Protein AF-A0A0G1L5D8-F1 (afdb_monomer)

Radius of gyration: 26.09 Å; Cα contacts (8 Å, |Δi|>4): 110; chains: 1; bounding box: 65×68×64 Å

Foldseek 3Di:
DDDPDDDDDDDDDDDDDDDDDDDDDDDDDDDDDPPDPPPPPLVVLVVLLVVLVVLLVLLLCLFPVNCVVVVNDHDPCSLVSNLVSLVVLVVSLVVLVVVLVVCVVVVNRDPSVVLNVVLVVLNVVLVVCSVVVVNPHRCSNVSSVSSSVVSVVVSCVVCVVVCCVVVVVVVDRPDVVVVVVVVVVVVVVVVVVVVVVVVVVVVPPD

Nearest PDB structures (foldseek):
  6s37-assembly1_A  TM=4.214E-01  e=9.918E+00  Pseudomonas putida KT2440
  6ixe-assembly1_A  TM=2.061E-01  e=6.182E+00  Homo sapiens

pLDDT: mean 71.8, std 18.87, range [29.77, 93.38]

Sequence (206 aa):
MDCCEDMEHMTEHHAHHEEHKTHGAHNAHSGHGNMGMGHGSATDFLRRFWIVTALLVPLALTNGSVAGLFHIPEFAFGKWIAFGLATIIFGFSLVFFRHAWHEIKMHAYGMMTLVSLAVGAGYLFSVASTFIPSLNDEFYLEIGTLVWVLLFGHYLEARSGAAAGVFSVWGFFLRPEIGALVMSLSTVIVVANAVSLRRINLEHAV

Organism: NCBI:txid1618662

Mean predicted aligned error: 16.08 Å

Solvent-accessible surface area (backbon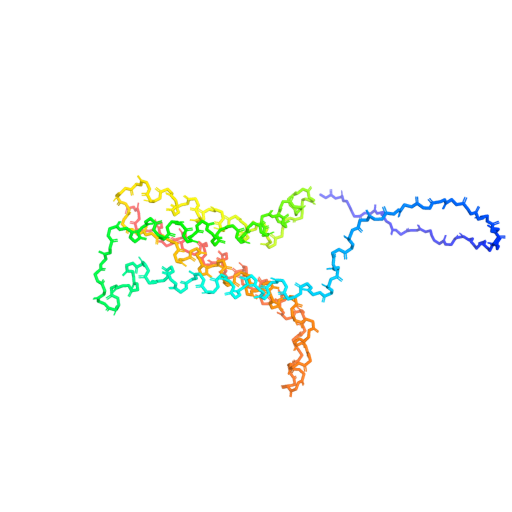e atoms only — not comparable to full-atom values): 12652 Å² total; per-residue (Å²): 139,89,90,85,85,90,89,88,88,83,80,88,88,86,89,81,90,87,81,89,83,92,81,84,89,85,81,89,84,82,88,74,84,78,72,74,88,67,91,44,76,46,56,56,38,46,53,50,38,53,51,46,52,63,52,46,54,63,44,44,66,48,33,65,80,50,20,64,75,67,74,51,85,84,55,90,59,27,62,61,51,38,51,53,50,42,53,55,51,51,59,63,48,50,59,39,46,58,51,19,54,55,28,56,76,69,72,46,84,48,73,42,41,57,52,34,48,53,55,50,53,45,50,54,51,33,55,52,33,71,77,37,82,89,48,88,72,73,49,52,59,62,47,49,51,50,52,48,53,51,39,46,51,54,28,46,59,60,42,41,84,61,45,60,65,60,37,52,76,74,73,47,79,84,49,66,66,57,57,53,51,54,53,55,51,48,53,54,52,52,53,50,52,58,55,50,55,59,61,63,64,60,73,76,73,114

Secondary structure (DSSP, 8-state):
--------------------------------------S-HHHHHHHHHHHHHHHHHHHHHTSHHHHHHHTPPPPTTHHHHHHHHHHHHHHHHHHHHHHHHHHHHTT---HHHHHHHHHHHHHHHHHHHHH-TT----THHHHHHHHHHHHHHHHHHHHHHHHHHHHGGGT----HHHHHHHHHHHHHHHHHHHHHHHHHTTSS--

Structure (mmCIF, N/CA/C/O backbone):
data_AF-A0A0G1L5D8-F1
#
_entry.id   AF-A0A0G1L5D8-F1
#
loop_
_atom_site.group_PDB
_atom_site.id
_atom_site.type_symbol
_atom_site.label_atom_id
_atom_site.label_alt_id
_atom_site.label_comp_id
_atom_site.label_asym_id
_atom_site.label_entity_id
_atom_site.label_seq_id
_atom_site.pdbx_PDB_ins_code
_atom_site.Cartn_x
_atom_site.Cartn_y
_atom_site.Cartn_z
_atom_site.occupancy
_atom_site.B_iso_or_equiv
_atom_site.auth_seq_id
_atom_site.auth_comp_id
_atom_site.auth_asym_id
_atom_site.auth_atom_id
_atom_site.pdbx_PDB_model_num
ATOM 1 N N . MET A 1 1 ? 41.314 -1.740 -1.234 1.00 51.69 1 MET A N 1
ATOM 2 C CA . MET A 1 1 ? 42.045 -1.683 -2.513 1.00 51.69 1 MET A CA 1
ATOM 3 C C . MET A 1 1 ? 42.322 -3.112 -2.940 1.00 51.69 1 MET A C 1
ATOM 5 O O . MET A 1 1 ? 42.552 -3.918 -2.051 1.00 51.69 1 MET A O 1
ATOM 9 N N . ASP A 1 2 ? 42.247 -3.354 -4.250 1.00 38.97 2 ASP A N 1
ATOM 10 C CA . ASP A 1 2 ? 42.489 -4.604 -4.996 1.00 38.97 2 ASP A CA 1
ATOM 11 C C . ASP A 1 2 ? 41.349 -5.623 -5.114 1.00 38.97 2 ASP A C 1
ATOM 13 O O . ASP A 1 2 ? 41.237 -6.536 -4.310 1.00 38.97 2 ASP A O 1
ATOM 17 N N . CYS A 1 3 ? 40.542 -5.459 -6.177 1.00 36.50 3 CYS A N 1
ATOM 18 C CA . CYS A 1 3 ? 39.825 -6.525 -6.907 1.00 36.50 3 CYS A CA 1
ATOM 19 C C . CYS A 1 3 ? 39.566 -6.129 -8.390 1.00 36.50 3 CYS A C 1
ATOM 21 O O . CYS A 1 3 ? 38.573 -6.555 -8.974 1.00 36.50 3 CYS A O 1
ATOM 23 N N . CYS A 1 4 ? 40.406 -5.289 -9.010 1.00 43.06 4 CYS A N 1
ATOM 24 C CA . CYS A 1 4 ? 40.235 -4.871 -10.412 1.00 43.06 4 CYS A CA 1
ATOM 25 C C . CYS A 1 4 ? 41.454 -5.254 -11.256 1.00 43.06 4 CYS A C 1
ATOM 27 O O . CYS A 1 4 ? 42.159 -4.369 -11.709 1.00 43.06 4 CYS A O 1
ATOM 29 N N . GLU A 1 5 ? 41.706 -6.543 -11.467 1.00 48.12 5 GLU A N 1
ATOM 30 C CA . GLU A 1 5 ? 42.648 -7.015 -12.493 1.00 48.12 5 GLU A CA 1
ATOM 31 C C . GLU A 1 5 ? 42.439 -8.518 -12.678 1.00 48.12 5 GLU A C 1
ATOM 33 O O . GLU A 1 5 ? 42.934 -9.300 -11.883 1.00 48.12 5 GLU A O 1
ATOM 38 N N . ASP A 1 6 ? 41.591 -8.898 -13.637 1.00 40.78 6 ASP A N 1
ATOM 39 C CA . ASP A 1 6 ? 41.643 -10.169 -14.380 1.00 40.78 6 ASP A CA 1
ATOM 40 C C . ASP A 1 6 ? 40.329 -10.344 -15.151 1.00 40.78 6 ASP A C 1
ATOM 42 O O . ASP A 1 6 ? 39.326 -10.777 -14.590 1.00 40.78 6 ASP A O 1
ATOM 46 N N . MET A 1 7 ? 40.317 -9.963 -16.431 1.00 40.97 7 MET A N 1
ATOM 47 C CA . MET A 1 7 ? 39.625 -10.693 -17.511 1.00 40.97 7 MET A CA 1
ATOM 48 C C . MET A 1 7 ? 39.719 -9.917 -18.836 1.00 40.97 7 MET A C 1
ATOM 50 O O . MET A 1 7 ? 38.728 -9.482 -19.412 1.00 40.97 7 MET A O 1
ATOM 54 N N . GLU A 1 8 ? 40.935 -9.792 -19.360 1.00 44.22 8 GLU A N 1
ATOM 55 C CA . GLU A 1 8 ? 41.157 -9.760 -20.807 1.00 44.22 8 GLU A CA 1
ATOM 56 C C . GLU A 1 8 ? 42.127 -10.895 -21.133 1.00 44.22 8 GLU A C 1
ATOM 58 O O . GLU A 1 8 ? 43.306 -10.772 -20.834 1.00 44.22 8 GLU A O 1
ATOM 63 N N . HIS A 1 9 ? 41.635 -12.014 -21.677 1.00 35.06 9 HIS A N 1
ATOM 64 C CA . HIS A 1 9 ? 42.320 -12.833 -22.689 1.00 35.06 9 HIS A CA 1
ATOM 65 C C . HIS A 1 9 ? 41.533 -14.116 -23.015 1.00 35.06 9 HIS A C 1
ATOM 67 O O . HIS A 1 9 ? 40.978 -14.760 -22.131 1.00 35.06 9 HIS A O 1
ATOM 73 N N . MET A 1 10 ? 41.634 -14.514 -24.290 1.00 38.38 10 MET A N 1
ATOM 74 C CA . MET A 1 10 ? 41.350 -15.827 -24.908 1.00 38.38 10 MET A CA 1
ATOM 75 C C . MET A 1 10 ? 40.151 -15.897 -25.868 1.00 38.38 10 MET A C 1
ATOM 77 O O . MET A 1 10 ? 39.090 -16.450 -25.606 1.00 38.38 10 MET A O 1
ATOM 81 N N . THR A 1 11 ? 40.417 -15.304 -27.029 1.00 35.53 11 THR A N 1
ATOM 82 C CA . THR A 1 11 ? 40.215 -15.779 -28.407 1.00 35.53 11 THR A CA 1
ATOM 83 C C . THR A 1 11 ? 39.920 -17.281 -28.614 1.00 35.53 11 THR A C 1
ATOM 85 O O . THR A 1 11 ? 40.615 -18.131 -28.071 1.00 35.53 11 THR A O 1
ATOM 88 N N . GLU A 1 12 ? 38.924 -17.529 -29.480 1.00 34.56 12 GLU A N 1
ATOM 89 C CA . GLU A 1 12 ? 38.679 -18.645 -30.424 1.00 34.56 12 GLU A CA 1
ATOM 90 C C . GLU A 1 12 ? 39.133 -20.076 -30.090 1.00 34.56 12 GLU A C 1
ATOM 92 O O . GLU A 1 12 ? 40.321 -20.327 -29.957 1.00 34.56 12 GLU A O 1
ATOM 97 N N . HIS A 1 13 ? 38.206 -21.049 -30.179 1.00 32.19 13 HIS A N 1
ATOM 98 C CA . HIS A 1 13 ? 38.415 -22.287 -30.953 1.00 32.19 13 HIS A CA 1
ATOM 99 C C . HIS A 1 13 ? 37.132 -23.152 -31.111 1.00 32.19 13 HIS A C 1
ATOM 101 O O . HIS A 1 13 ? 36.445 -23.468 -30.145 1.00 32.19 13 HIS A O 1
ATOM 107 N N . HIS A 1 14 ? 36.921 -23.606 -32.355 1.00 38.31 14 HIS A N 1
ATOM 108 C CA . HIS A 1 14 ? 36.263 -24.844 -32.820 1.00 38.31 14 HIS A CA 1
ATOM 109 C C . HIS A 1 14 ? 34.736 -24.963 -33.026 1.00 38.31 14 HIS A C 1
ATOM 111 O O . HIS A 1 14 ? 33.934 -25.136 -32.115 1.00 38.31 14 HIS A O 1
ATOM 117 N N . ALA A 1 15 ? 34.401 -25.045 -34.320 1.00 33.16 15 ALA A N 1
ATOM 118 C CA . ALA A 1 15 ? 33.207 -25.628 -34.915 1.00 33.16 15 ALA A CA 1
ATOM 119 C C . ALA A 1 15 ? 33.183 -27.166 -34.818 1.00 33.16 15 ALA A C 1
ATOM 121 O O . ALA A 1 15 ? 34.223 -27.799 -34.981 1.00 33.16 15 ALA A O 1
ATOM 122 N N . HIS A 1 16 ? 31.987 -27.753 -34.686 1.00 33.00 16 HIS A N 1
ATOM 123 C CA . HIS A 1 16 ? 31.667 -29.101 -35.170 1.00 33.00 16 HIS A CA 1
ATOM 124 C C . HIS A 1 16 ? 30.163 -29.211 -35.482 1.00 33.00 16 HIS A C 1
ATOM 126 O O . HIS A 1 16 ? 29.313 -29.042 -34.611 1.00 33.00 16 HIS A O 1
ATOM 132 N N . HIS A 1 17 ? 29.861 -29.480 -36.754 1.00 33.12 17 HIS A N 1
ATOM 133 C CA . HIS A 1 17 ? 28.620 -30.099 -37.225 1.00 33.12 17 HIS A CA 1
ATOM 134 C C . HIS A 1 17 ? 28.572 -31.571 -36.780 1.00 33.12 17 HIS A C 1
ATOM 136 O O . HIS A 1 17 ? 29.638 -32.173 -36.680 1.00 33.12 17 HIS A O 1
ATOM 142 N N . GLU A 1 18 ? 27.369 -32.136 -36.602 1.00 33.47 18 GLU A N 1
ATOM 143 C CA . GLU A 1 18 ? 26.958 -33.482 -37.065 1.00 33.47 18 GLU A CA 1
ATOM 144 C C . GLU A 1 18 ? 25.440 -33.695 -36.865 1.00 33.47 18 GLU A C 1
ATOM 146 O O . GLU A 1 18 ? 24.833 -33.226 -35.900 1.00 33.47 18 GLU A O 1
ATOM 151 N N . GLU A 1 19 ? 24.830 -34.365 -37.842 1.00 29.77 19 GLU A N 1
ATOM 152 C CA . GLU A 1 19 ? 23.397 -34.592 -38.037 1.00 29.77 19 GLU A CA 1
ATOM 153 C C . GLU A 1 19 ? 22.817 -35.786 -37.246 1.00 29.77 19 GLU A C 1
ATOM 155 O O . GLU A 1 19 ? 23.470 -36.793 -36.997 1.00 29.77 19 GLU A O 1
ATOM 160 N N . HIS A 1 20 ? 21.521 -35.661 -36.934 1.00 37.50 20 HIS A N 1
ATOM 161 C CA . HIS A 1 20 ? 20.460 -36.680 -36.843 1.00 37.50 20 HIS A CA 1
ATOM 162 C C . HIS A 1 20 ? 20.795 -38.164 -36.560 1.00 37.50 20 HIS A C 1
ATOM 164 O O . HIS A 1 20 ? 21.248 -38.899 -37.435 1.00 37.50 20 HIS A O 1
ATOM 170 N N . LYS A 1 21 ? 20.233 -38.681 -35.451 1.00 37.38 21 LYS A N 1
ATOM 171 C CA . LYS A 1 21 ? 19.570 -40.002 -35.424 1.00 37.38 21 LYS A CA 1
ATOM 172 C C . LYS A 1 21 ? 18.258 -39.972 -34.638 1.00 37.38 21 LYS A C 1
ATOM 174 O O . LYS A 1 21 ? 18.204 -39.668 -33.453 1.00 37.38 21 LYS A O 1
ATOM 179 N N . THR A 1 22 ? 17.200 -40.326 -35.353 1.00 33.81 22 THR A N 1
ATOM 180 C CA . THR A 1 22 ? 15.847 -40.641 -34.894 1.00 33.81 22 THR A CA 1
ATOM 181 C C . THR A 1 22 ? 15.812 -41.913 -34.047 1.00 33.81 22 THR A C 1
ATOM 183 O O . THR A 1 22 ? 16.206 -42.968 -34.537 1.00 33.81 22 THR A O 1
ATOM 186 N N . HIS A 1 23 ? 15.216 -41.850 -32.854 1.00 43.69 23 HIS A N 1
ATOM 187 C CA . HIS A 1 23 ? 14.631 -43.012 -32.179 1.00 43.69 23 HIS A CA 1
ATOM 188 C C . HIS A 1 23 ? 13.292 -42.618 -31.554 1.00 43.69 23 HIS A C 1
ATOM 190 O O . HIS A 1 23 ? 13.193 -41.643 -30.813 1.00 43.69 23 HIS A O 1
ATOM 196 N N . GLY A 1 24 ? 12.252 -43.357 -31.938 1.00 35.81 24 GLY A N 1
ATOM 197 C CA . GLY A 1 24 ? 10.883 -43.164 -31.489 1.00 35.81 24 GLY A CA 1
ATOM 198 C C . GLY A 1 24 ? 10.502 -44.001 -30.270 1.00 35.81 24 GLY A C 1
ATOM 199 O O . GLY A 1 24 ? 11.211 -44.920 -29.871 1.00 35.81 24 GLY A O 1
ATOM 200 N N . ALA A 1 25 ? 9.290 -43.682 -29.807 1.00 35.31 25 ALA A N 1
ATOM 201 C CA . ALA A 1 25 ? 8.407 -44.419 -28.906 1.00 35.31 25 ALA A CA 1
ATOM 202 C C . ALA A 1 25 ? 8.747 -44.411 -27.409 1.00 35.31 25 ALA A C 1
ATOM 204 O O . ALA A 1 25 ? 9.441 -45.296 -26.936 1.00 35.31 25 ALA A O 1
ATOM 205 N N . HIS A 1 26 ? 8.076 -43.532 -26.649 1.00 42.72 26 HIS A N 1
ATOM 206 C CA . HIS A 1 26 ? 7.477 -43.917 -25.366 1.00 42.72 26 HIS A CA 1
ATOM 207 C C . HIS A 1 26 ? 6.119 -43.233 -25.132 1.00 42.72 26 HIS A C 1
ATOM 209 O O . HIS A 1 26 ? 5.883 -42.087 -25.502 1.00 42.72 26 HIS A O 1
ATOM 215 N N . ASN A 1 27 ? 5.235 -44.048 -24.562 1.00 41.09 27 ASN A N 1
ATOM 216 C CA . ASN A 1 27 ? 3.800 -43.927 -24.345 1.00 41.09 27 ASN A CA 1
ATOM 217 C C . ASN A 1 27 ? 3.335 -42.760 -23.458 1.00 41.09 27 ASN A C 1
ATOM 219 O O . ASN A 1 27 ? 3.919 -42.471 -22.421 1.00 41.09 27 ASN A O 1
ATOM 223 N N . ALA A 1 28 ? 2.178 -42.219 -23.849 1.00 41.66 28 ALA A N 1
ATOM 224 C CA . ALA A 1 28 ? 0.994 -41.963 -23.028 1.00 41.66 28 ALA A CA 1
ATOM 225 C C . ALA A 1 28 ? 1.190 -41.566 -21.550 1.00 41.66 28 ALA A C 1
ATOM 227 O O . ALA A 1 28 ? 1.244 -42.418 -20.666 1.00 41.66 28 ALA A O 1
ATOM 228 N N . HIS A 1 29 ? 1.059 -40.263 -21.281 1.00 44.53 29 HIS A N 1
ATOM 229 C CA . HIS A 1 29 ? 0.429 -39.785 -20.052 1.00 44.53 29 HIS A CA 1
ATOM 230 C C . HIS A 1 29 ? -0.787 -38.921 -20.386 1.00 44.53 29 HIS A C 1
ATOM 232 O O . HIS A 1 29 ? -0.703 -37.806 -20.897 1.00 44.53 29 HIS A O 1
ATOM 238 N N . SER A 1 30 ? -1.938 -39.523 -20.112 1.00 39.78 30 SER A N 1
ATOM 239 C CA . SER A 1 30 ? -3.271 -38.952 -20.098 1.00 39.78 30 SER A CA 1
ATOM 240 C C . SER A 1 30 ? -3.450 -37.983 -18.930 1.00 39.78 30 SER A C 1
ATOM 242 O O . SER A 1 30 ? -3.147 -38.331 -17.791 1.00 39.78 30 SER A O 1
ATOM 244 N N . GLY A 1 31 ? -4.073 -36.841 -19.218 1.00 44.16 31 GLY A N 1
ATOM 245 C CA . GLY A 1 31 ? -4.995 -36.179 -18.300 1.00 44.16 31 GLY A CA 1
ATOM 246 C C . GLY A 1 31 ? -4.378 -35.479 -17.096 1.00 44.16 31 GLY A C 1
ATOM 247 O O . GLY A 1 31 ? -4.483 -35.965 -15.981 1.00 44.16 31 GLY A O 1
ATOM 248 N N . HIS A 1 32 ? -3.907 -34.252 -17.297 1.00 40.44 32 HIS A N 1
ATOM 249 C CA . HIS A 1 32 ? -4.145 -33.199 -16.314 1.00 40.44 32 HIS A CA 1
ATOM 250 C C . HIS A 1 32 ? -4.538 -31.928 -17.057 1.00 40.44 32 HIS A C 1
ATOM 252 O O . HIS A 1 32 ? -3.858 -31.503 -17.989 1.00 40.44 32 HIS A O 1
ATOM 258 N N . GLY A 1 33 ? -5.702 -31.390 -16.687 1.00 37.34 33 GLY A N 1
ATOM 259 C CA . GLY A 1 33 ? -6.291 -30.202 -17.284 1.00 37.34 33 GLY A CA 1
ATOM 260 C C . GLY A 1 33 ? -5.279 -29.068 -17.326 1.00 37.34 33 GLY A C 1
ATOM 261 O O . GLY A 1 33 ? -4.861 -28.552 -16.293 1.00 37.34 33 GLY A O 1
ATOM 262 N N . ASN A 1 34 ? -4.899 -28.691 -18.543 1.00 38.25 34 ASN A N 1
ATOM 263 C CA . ASN A 1 34 ? -4.208 -27.449 -18.827 1.00 38.25 34 ASN A CA 1
ATOM 264 C C . ASN A 1 34 ? -5.209 -26.312 -18.580 1.00 38.25 34 ASN A C 1
ATOM 266 O O . ASN A 1 34 ? -5.851 -25.818 -19.508 1.00 38.25 34 ASN A O 1
ATOM 270 N N . MET A 1 35 ? -5.417 -25.965 -17.305 1.00 47.84 35 MET A N 1
ATOM 271 C CA . MET A 1 35 ? -6.021 -24.696 -16.919 1.00 47.84 35 MET A CA 1
ATOM 272 C C . MET A 1 35 ? -5.224 -23.610 -17.633 1.00 47.84 35 MET A C 1
ATOM 274 O O . MET A 1 35 ? -4.018 -23.486 -17.432 1.00 47.84 35 MET A O 1
ATOM 278 N N . GLY A 1 36 ? -5.911 -22.896 -18.522 1.00 39.28 36 GLY A N 1
ATOM 279 C CA . GLY A 1 36 ? -5.312 -22.012 -19.503 1.00 39.28 36 GLY A CA 1
ATOM 280 C C . GLY A 1 36 ? -4.233 -21.114 -18.914 1.00 39.28 36 GLY A C 1
ATOM 281 O O . GLY A 1 36 ? -4.513 -20.226 -18.111 1.00 39.28 36 GLY A O 1
ATOM 282 N N . MET A 1 37 ? -3.008 -21.304 -19.401 1.00 48.78 37 MET A N 1
ATOM 283 C CA . MET A 1 37 ? -1.978 -20.270 -19.438 1.00 48.78 37 MET A CA 1
ATOM 284 C C . MET A 1 37 ? -2.454 -19.186 -20.412 1.00 48.78 37 MET A C 1
ATOM 286 O O . MET A 1 37 ? -2.037 -19.106 -21.566 1.00 48.78 37 MET A O 1
ATOM 290 N N . GLY A 1 38 ? -3.429 -18.404 -19.951 1.00 40.81 38 GLY A N 1
ATOM 291 C CA . GLY A 1 38 ? -3.919 -17.208 -20.605 1.00 40.81 38 GLY A CA 1
ATOM 292 C C . GLY A 1 38 ? -2.880 -16.113 -20.441 1.00 40.81 38 GLY A C 1
ATOM 293 O O . GLY A 1 38 ? -2.714 -15.547 -19.367 1.00 40.81 38 GLY A O 1
ATOM 294 N N . HIS A 1 39 ? -2.170 -15.855 -21.527 1.00 44.16 39 HIS A N 1
ATOM 295 C CA . HIS A 1 39 ? -1.313 -14.706 -21.768 1.00 44.16 39 HIS A CA 1
ATOM 296 C C . HIS A 1 39 ? -1.943 -13.403 -21.222 1.00 44.16 39 HIS A C 1
ATOM 298 O O . HIS A 1 39 ? -2.832 -12.830 -21.851 1.00 44.16 39 HIS A O 1
ATOM 304 N N . GLY A 1 40 ? -1.518 -12.943 -20.037 1.00 49.06 40 GLY A N 1
ATOM 305 C CA . GLY A 1 40 ? -2.171 -11.812 -19.369 1.00 49.06 40 GLY A CA 1
ATOM 306 C C . GLY A 1 40 ? -1.524 -11.329 -18.067 1.00 49.06 40 GLY A C 1
ATOM 307 O O . GLY A 1 40 ? -2.248 -10.991 -17.133 1.00 49.06 40 GLY A O 1
ATOM 308 N N . SER A 1 41 ? -0.190 -11.241 -17.983 1.00 57.12 41 SER A N 1
ATOM 309 C CA . SER A 1 41 ? 0.495 -10.757 -16.765 1.00 57.12 41 SER A CA 1
ATOM 310 C C . SER A 1 41 ? -0.021 -9.386 -16.292 1.00 57.12 41 SER A C 1
ATOM 312 O O . SER A 1 41 ? -0.264 -9.188 -15.106 1.00 57.12 41 SER A O 1
ATOM 314 N N . ALA A 1 42 ? -0.295 -8.457 -17.214 1.00 62.16 42 ALA A N 1
ATOM 315 C CA . ALA A 1 42 ? -0.861 -7.145 -16.889 1.00 62.16 42 ALA A CA 1
ATOM 316 C C . ALA A 1 42 ? -2.330 -7.212 -16.420 1.00 62.16 42 ALA A C 1
ATOM 318 O O . ALA A 1 42 ? -2.772 -6.381 -15.622 1.00 62.16 42 ALA A O 1
ATOM 319 N N . THR A 1 43 ? -3.104 -8.198 -16.891 1.00 68.44 43 THR A N 1
ATOM 320 C CA . THR A 1 43 ? -4.529 -8.331 -16.542 1.00 68.44 43 THR A CA 1
ATOM 321 C C . THR A 1 43 ? -4.752 -8.856 -15.124 1.00 68.44 43 THR A C 1
ATOM 323 O O . THR A 1 43 ? -5.755 -8.510 -14.497 1.00 68.44 43 THR A O 1
ATOM 326 N N . ASP A 1 44 ? -3.796 -9.605 -14.573 1.00 75.62 44 ASP A N 1
ATOM 327 C CA . ASP A 1 44 ? -3.864 -10.087 -13.191 1.00 75.62 44 ASP A CA 1
ATOM 328 C C . ASP A 1 44 ? -3.708 -8.948 -12.179 1.00 75.62 44 ASP A C 1
ATOM 330 O O . ASP A 1 44 ? -4.457 -8.873 -11.199 1.00 75.62 44 ASP A O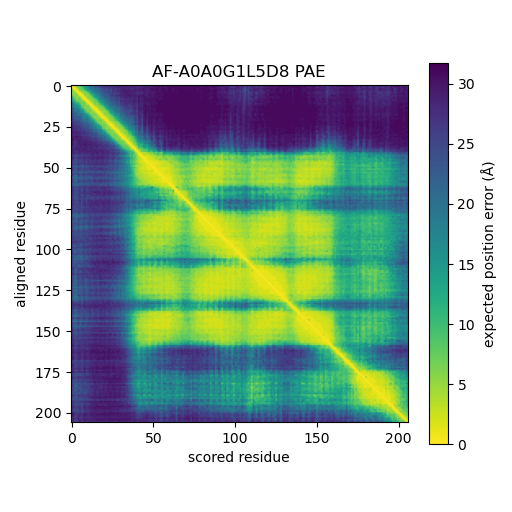 1
ATOM 334 N N . PHE A 1 45 ? -2.781 -8.020 -12.437 1.00 73.06 45 PHE A N 1
ATOM 335 C CA . PHE A 1 45 ? -2.617 -6.820 -11.615 1.00 73.06 45 PHE A CA 1
ATOM 336 C C . PHE A 1 45 ? -3.820 -5.880 -11.737 1.00 73.06 45 PHE A C 1
ATOM 338 O O . PHE A 1 45 ? -4.275 -5.365 -10.719 1.00 73.06 45 PHE A O 1
ATOM 345 N N . LEU A 1 46 ? -4.411 -5.739 -12.932 1.00 75.50 46 LEU A N 1
ATOM 346 C CA . LEU A 1 46 ? -5.661 -4.988 -13.124 1.00 75.50 46 LEU A CA 1
ATOM 347 C C . LEU A 1 46 ? -6.816 -5.531 -12.301 1.00 75.50 46 LEU A C 1
ATOM 349 O O . LEU A 1 46 ? -7.545 -4.765 -11.672 1.00 75.50 46 LEU A O 1
ATOM 353 N N . ARG A 1 47 ? -7.000 -6.853 -12.319 1.00 81.75 47 ARG A N 1
ATOM 354 C CA . ARG A 1 47 ? -8.078 -7.496 -11.571 1.00 81.75 47 ARG A CA 1
ATOM 355 C C . ARG A 1 47 ? -7.906 -7.240 -10.077 1.00 81.75 47 ARG A C 1
ATOM 357 O O . ARG A 1 47 ? -8.861 -6.850 -9.416 1.00 81.75 47 ARG A O 1
ATOM 364 N N . ARG A 1 48 ? -6.687 -7.405 -9.555 1.00 84.25 48 ARG A N 1
ATOM 365 C CA . ARG A 1 48 ? -6.376 -7.142 -8.141 1.00 84.25 48 ARG A CA 1
ATOM 366 C C . ARG A 1 48 ? -6.543 -5.667 -7.785 1.00 84.25 48 ARG A C 1
ATOM 368 O O . ARG A 1 48 ? -7.121 -5.377 -6.747 1.00 84.25 48 ARG A O 1
ATOM 375 N N . PHE A 1 49 ? -6.112 -4.753 -8.654 1.00 85.56 49 PHE A N 1
ATOM 376 C CA . PHE A 1 49 ? -6.289 -3.313 -8.469 1.00 85.56 49 PHE A CA 1
ATOM 377 C C . PHE A 1 49 ? -7.771 -2.949 -8.352 1.00 85.56 49 PHE A C 1
ATOM 379 O O . PHE A 1 49 ? -8.160 -2.280 -7.399 1.00 85.56 49 PHE A O 1
ATOM 386 N N . TRP A 1 50 ? -8.616 -3.442 -9.260 1.00 87.31 50 TRP A N 1
ATOM 387 C CA . TRP A 1 50 ? -10.058 -3.196 -9.206 1.00 87.31 50 TRP A CA 1
ATOM 388 C C . TRP A 1 50 ? -10.718 -3.799 -7.966 1.00 87.31 50 TRP A C 1
ATOM 390 O O . TRP A 1 50 ? -11.558 -3.143 -7.356 1.00 87.31 50 TRP A O 1
ATOM 400 N N . ILE A 1 51 ? -10.313 -5.003 -7.551 1.00 88.88 51 ILE A N 1
ATOM 401 C CA . ILE A 1 51 ? -10.822 -5.622 -6.320 1.00 88.88 51 ILE A CA 1
ATOM 402 C C . ILE A 1 51 ? -10.431 -4.791 -5.094 1.00 88.88 51 ILE A C 1
ATOM 404 O O . ILE A 1 51 ? -11.294 -4.465 -4.284 1.00 88.88 51 ILE A O 1
ATOM 408 N N . VAL A 1 52 ? -9.157 -4.405 -4.968 1.00 87.94 52 VAL A N 1
ATOM 409 C CA . VAL A 1 52 ? -8.686 -3.579 -3.845 1.00 87.94 52 VAL A CA 1
ATOM 410 C C . VAL A 1 52 ? -9.378 -2.221 -3.856 1.00 87.94 52 VAL A C 1
ATOM 412 O O . VAL A 1 52 ? -9.837 -1.788 -2.810 1.00 87.94 52 VAL A O 1
ATOM 415 N N . THR A 1 53 ? -9.545 -1.592 -5.023 1.00 90.31 53 THR A N 1
ATOM 416 C CA . THR A 1 53 ? -10.312 -0.341 -5.172 1.00 90.31 53 THR A CA 1
ATOM 417 C C . THR A 1 53 ? -11.739 -0.503 -4.650 1.00 90.31 53 THR A C 1
ATOM 419 O O . THR A 1 53 ? -12.208 0.320 -3.868 1.00 90.31 53 THR A O 1
ATOM 422 N N . ALA A 1 54 ? -12.421 -1.584 -5.039 1.00 92.12 54 ALA A N 1
ATOM 423 C CA . ALA A 1 54 ? -13.780 -1.869 -4.596 1.00 92.12 54 ALA A CA 1
ATOM 424 C C . ALA A 1 54 ? -13.868 -2.145 -3.086 1.00 92.12 54 ALA A C 1
ATOM 426 O O . ALA A 1 54 ? -14.876 -1.799 -2.483 1.00 92.12 54 ALA A O 1
ATOM 427 N N . LEU A 1 55 ? -12.829 -2.726 -2.473 1.00 89.38 55 LEU A N 1
ATOM 428 C CA . LEU A 1 55 ? -12.726 -2.917 -1.019 1.00 89.38 55 LEU A CA 1
ATOM 429 C C . LEU A 1 55 ? -12.360 -1.633 -0.267 1.00 89.38 55 LEU A C 1
ATOM 431 O O . LEU A 1 55 ? -12.717 -1.478 0.899 1.00 89.38 55 LEU A O 1
ATOM 435 N N . LEU A 1 56 ? -11.669 -0.708 -0.924 1.00 89.94 56 LEU A N 1
ATOM 436 C CA . LEU A 1 56 ? -11.230 0.544 -0.321 1.00 89.94 56 LEU A CA 1
ATOM 437 C C . LEU A 1 56 ? -12.399 1.506 -0.103 1.00 89.94 56 LEU A C 1
ATOM 439 O O . LEU A 1 56 ? -12.407 2.234 0.879 1.00 89.94 56 LEU A O 1
ATOM 443 N N . VAL A 1 57 ? -13.415 1.464 -0.970 1.00 89.88 57 VAL A N 1
ATOM 444 C CA . VAL A 1 57 ? -14.646 2.258 -0.825 1.00 89.88 57 VAL A CA 1
ATOM 445 C C . VAL A 1 57 ? -15.376 1.971 0.499 1.00 89.88 57 VAL A C 1
ATOM 447 O O . VAL A 1 57 ? -15.559 2.906 1.275 1.00 89.88 57 VAL A O 1
ATOM 450 N N . PRO A 1 58 ? -15.780 0.726 0.819 1.00 86.38 58 PRO A N 1
ATOM 451 C CA . PRO A 1 58 ? -16.427 0.431 2.091 1.00 86.38 58 PRO A CA 1
ATOM 452 C C . PRO A 1 58 ? -15.485 0.632 3.281 1.00 86.38 58 PRO A C 1
ATOM 454 O O . PRO A 1 58 ? -15.952 1.081 4.322 1.00 86.38 58 PRO A O 1
ATOM 457 N N . LEU A 1 59 ? -14.175 0.392 3.129 1.00 86.25 59 LEU A N 1
ATOM 458 C CA . LEU A 1 59 ? -13.202 0.706 4.180 1.00 86.25 59 LEU A CA 1
ATOM 459 C C . LEU A 1 59 ? -13.139 2.217 4.452 1.00 86.25 59 LEU A C 1
ATOM 461 O O . LEU A 1 59 ? -13.012 2.636 5.598 1.00 86.25 59 LEU A O 1
ATOM 465 N N . ALA A 1 60 ? -13.256 3.055 3.420 1.00 85.88 60 ALA A N 1
ATOM 466 C CA . ALA A 1 60 ? -13.245 4.505 3.577 1.00 85.88 60 ALA A CA 1
ATOM 467 C C . ALA A 1 60 ? -14.456 4.995 4.367 1.00 85.88 60 ALA A C 1
ATOM 469 O O . ALA A 1 60 ? -14.322 5.865 5.220 1.00 85.88 60 ALA A O 1
ATOM 470 N N . LEU A 1 61 ? -15.617 4.382 4.140 1.00 83.25 61 LEU A N 1
ATOM 471 C CA . LEU A 1 61 ? -16.849 4.723 4.847 1.00 83.25 61 LEU A CA 1
ATOM 472 C C . LEU A 1 61 ? -16.827 4.339 6.333 1.00 83.25 61 LEU A C 1
ATOM 474 O O . LEU A 1 61 ? -17.551 4.949 7.113 1.00 83.25 61 LEU A O 1
ATOM 478 N N . THR A 1 62 ? -16.020 3.353 6.739 1.00 78.25 62 THR A N 1
ATOM 479 C CA . THR A 1 62 ? -15.927 2.937 8.149 1.00 78.25 62 THR A CA 1
ATOM 480 C C . THR A 1 62 ? -14.980 3.791 8.990 1.00 78.25 62 THR A C 1
ATOM 482 O O . THR A 1 62 ? -14.950 3.608 10.201 1.00 78.25 62 THR A O 1
ATOM 485 N N . ASN A 1 63 ? -14.196 4.688 8.388 1.00 77.69 63 ASN A N 1
ATOM 486 C CA . ASN A 1 63 ? -13.182 5.465 9.105 1.00 77.69 63 ASN A CA 1
ATOM 487 C C . ASN A 1 63 ? -13.698 6.831 9.561 1.00 77.69 63 ASN A C 1
ATOM 489 O O . ASN A 1 63 ? -14.323 7.563 8.787 1.00 77.69 63 ASN A O 1
ATOM 493 N N . GLY A 1 64 ? -13.335 7.206 10.789 1.00 68.62 64 GLY A N 1
ATOM 494 C CA . GLY A 1 64 ? -13.758 8.450 11.434 1.00 68.62 64 GLY A CA 1
ATOM 495 C C . GLY A 1 64 ? -13.353 9.719 10.686 1.00 68.62 64 GLY A C 1
ATOM 496 O O . GLY A 1 64 ? -14.122 10.675 10.631 1.00 68.62 64 GLY A O 1
ATOM 497 N N . SER A 1 65 ? -12.206 9.726 9.998 1.00 70.62 65 SER A N 1
ATOM 498 C CA . SER A 1 65 ? -11.764 10.888 9.208 1.00 70.62 65 SER A CA 1
ATOM 499 C C . SER A 1 65 ? -12.708 11.210 8.043 1.00 70.62 65 SER A C 1
ATOM 501 O O . SER A 1 65 ? -12.930 12.377 7.722 1.00 70.62 65 SER A O 1
ATOM 503 N N . VAL A 1 66 ? -13.293 10.184 7.417 1.00 69.69 66 VAL A N 1
ATOM 504 C CA . VAL A 1 66 ? -14.269 10.344 6.326 1.00 69.69 66 VAL A CA 1
ATOM 505 C C . VAL A 1 66 ? -15.674 10.519 6.900 1.00 69.69 66 VAL A C 1
ATOM 507 O O . VAL A 1 66 ? -16.426 11.375 6.436 1.00 69.69 66 VAL A O 1
ATOM 510 N N . ALA A 1 67 ? -16.026 9.767 7.943 1.00 69.56 67 ALA A N 1
ATOM 511 C CA . ALA A 1 67 ? -17.322 9.878 8.608 1.00 69.56 67 ALA A CA 1
ATOM 512 C C . ALA A 1 67 ? -17.542 11.271 9.226 1.00 69.56 67 ALA A C 1
ATOM 514 O O . ALA A 1 67 ? -18.635 11.825 9.100 1.00 69.56 67 ALA A O 1
ATOM 515 N N . GLY A 1 68 ? -16.495 11.876 9.797 1.00 67.25 68 GLY A N 1
ATOM 516 C CA . GLY A 1 68 ? -16.503 13.239 10.330 1.00 67.25 68 GLY A CA 1
ATOM 517 C C . GLY A 1 68 ? -16.700 14.310 9.255 1.00 67.25 68 GLY A C 1
ATOM 518 O O . GLY A 1 68 ? -17.366 15.312 9.505 1.00 67.25 68 GLY A O 1
ATOM 519 N N . LEU A 1 69 ? -16.216 14.076 8.030 1.00 75.44 69 LEU A N 1
ATOM 520 C CA . LEU A 1 69 ? -16.468 14.962 6.888 1.00 75.44 69 LEU A CA 1
ATOM 521 C C . LEU A 1 69 ? -17.930 14.885 6.404 1.00 75.44 69 LEU A C 1
ATOM 523 O O . LEU A 1 69 ? -18.485 15.886 5.953 1.00 75.44 69 LEU A O 1
ATOM 527 N N . PHE A 1 70 ? -18.567 13.716 6.522 1.00 69.81 70 PHE A N 1
ATOM 528 C CA . PHE A 1 70 ? -19.940 13.464 6.066 1.00 69.81 70 PHE A CA 1
ATOM 529 C C . PHE A 1 70 ? -21.004 13.472 7.187 1.00 69.81 70 PHE A C 1
ATOM 531 O O . PHE A 1 70 ? -22.171 13.210 6.902 1.00 69.81 70 PHE A O 1
ATOM 538 N N . HIS A 1 71 ? -20.642 13.806 8.435 1.00 71.12 71 HIS A N 1
ATOM 539 C CA . HIS A 1 71 ? -21.527 13.790 9.616 1.00 71.12 71 HIS A CA 1
ATOM 540 C C . HIS A 1 71 ? -22.280 12.458 9.827 1.00 71.12 71 HIS A C 1
ATOM 542 O O . HIS A 1 71 ? -23.446 12.442 10.230 1.00 71.12 71 HIS A O 1
ATOM 548 N N . ILE A 1 72 ? -21.632 11.325 9.550 1.00 68.62 72 ILE A N 1
ATOM 549 C CA . ILE A 1 72 ? -22.224 9.993 9.740 1.00 68.62 72 ILE A CA 1
ATOM 550 C C . ILE A 1 72 ? -21.911 9.522 11.172 1.00 68.62 72 ILE A C 1
ATOM 552 O O . ILE A 1 72 ? -20.755 9.607 11.583 1.00 68.62 72 ILE A O 1
ATOM 556 N N . PRO A 1 73 ? -22.896 9.033 11.953 1.00 66.06 73 PRO A N 1
ATOM 557 C CA . PRO A 1 73 ? -22.641 8.521 13.297 1.00 66.06 73 PRO A CA 1
ATOM 558 C C . PRO A 1 73 ? -21.716 7.300 13.250 1.00 66.06 73 PRO A C 1
ATOM 560 O O . PRO A 1 73 ? -21.947 6.367 12.480 1.00 66.06 73 PRO A O 1
ATOM 563 N N . GLU A 1 74 ? -20.679 7.297 14.089 1.00 65.94 74 GLU A N 1
ATOM 564 C CA . GLU A 1 74 ? -19.755 6.170 14.176 1.00 65.94 74 GLU A CA 1
ATOM 565 C C . GLU A 1 74 ? -20.432 4.952 14.807 1.00 65.94 74 GLU A C 1
ATOM 567 O O . GLU A 1 74 ? -21.056 5.018 15.869 1.00 65.94 74 GLU A O 1
ATOM 572 N N . PHE A 1 75 ? -20.306 3.808 14.140 1.00 67.00 75 PHE A N 1
ATOM 573 C CA . PHE A 1 75 ? -20.830 2.545 14.638 1.00 67.00 75 PHE A CA 1
ATOM 574 C C . PHE A 1 75 ? -19.758 1.832 15.462 1.00 67.00 75 PHE A C 1
ATOM 576 O O . PHE A 1 75 ? -18.641 1.640 14.990 1.00 67.00 75 PHE A O 1
ATOM 583 N N . ALA A 1 76 ? -20.116 1.315 16.642 1.00 69.56 76 ALA A N 1
ATOM 584 C CA . ALA A 1 76 ? -19.203 0.538 17.494 1.00 69.56 76 ALA A CA 1
ATOM 585 C C . ALA A 1 76 ? -18.621 -0.720 16.805 1.00 69.56 76 ALA A C 1
ATOM 587 O O . ALA A 1 76 ? -17.561 -1.216 17.183 1.00 69.56 76 ALA A O 1
ATOM 588 N N . PHE A 1 77 ? -19.297 -1.234 15.770 1.00 73.06 77 PHE A N 1
ATOM 589 C CA . PHE A 1 77 ? -18.819 -2.348 14.945 1.00 73.06 77 PHE A CA 1
ATOM 590 C C . PHE A 1 77 ? -17.935 -1.915 13.764 1.00 73.06 77 PHE A C 1
ATOM 592 O O . PHE A 1 77 ? -17.334 -2.777 13.125 1.00 73.06 77 PHE A O 1
ATOM 599 N N . GLY A 1 78 ? -17.822 -0.612 13.480 1.00 77.69 78 GLY A N 1
ATOM 600 C CA . GLY A 1 78 ? -17.040 -0.070 12.363 1.00 77.69 78 GLY A CA 1
ATOM 601 C C . GLY A 1 78 ? -15.586 -0.534 12.392 1.00 77.69 78 GLY A C 1
ATOM 602 O O . GLY A 1 78 ? -15.089 -1.030 11.389 1.00 77.69 78 GLY A O 1
ATOM 603 N N . LYS A 1 79 ? -14.971 -0.525 13.578 1.00 78.19 79 LYS A N 1
ATOM 604 C CA . LYS A 1 79 ? -13.616 -1.028 13.845 1.00 78.19 79 LYS A CA 1
ATOM 605 C C . LYS A 1 79 ? -13.409 -2.502 13.479 1.00 78.19 79 LYS A C 1
ATOM 607 O O . LYS A 1 79 ? -12.411 -2.877 12.870 1.00 78.19 79 LYS A O 1
ATOM 612 N N . TRP A 1 80 ? -14.370 -3.365 13.810 1.00 84.12 80 TRP A N 1
ATOM 613 C CA . TRP A 1 80 ? -14.295 -4.794 13.479 1.00 84.12 80 TRP A CA 1
ATOM 614 C C . TRP A 1 80 ? -14.470 -5.043 11.978 1.00 84.12 80 TRP A C 1
ATOM 616 O O . TRP A 1 80 ? -13.805 -5.912 11.411 1.00 84.12 80 TRP A O 1
ATOM 626 N N . ILE A 1 81 ? -15.336 -4.260 11.329 1.00 86.44 81 ILE A N 1
ATOM 627 C CA . ILE A 1 81 ? -15.517 -4.286 9.873 1.00 86.44 81 ILE A CA 1
ATOM 628 C C . ILE A 1 81 ? -14.238 -3.794 9.184 1.00 86.44 81 ILE A C 1
ATOM 630 O O . ILE A 1 81 ? -13.758 -4.453 8.262 1.00 86.44 81 ILE A O 1
ATOM 634 N N . ALA A 1 82 ? -13.652 -2.693 9.662 1.00 85.88 82 ALA A N 1
ATOM 635 C CA . ALA A 1 82 ? -12.411 -2.127 9.146 1.00 85.88 82 ALA A CA 1
ATOM 636 C C . ALA A 1 82 ? -11.247 -3.118 9.265 1.00 85.88 82 ALA A C 1
ATOM 638 O O . ALA A 1 82 ? -10.569 -3.367 8.269 1.00 85.88 82 ALA A O 1
ATOM 639 N N . PHE A 1 83 ? -11.082 -3.763 10.426 1.00 88.88 83 PHE A N 1
ATOM 640 C CA . PHE A 1 83 ? -10.105 -4.839 10.619 1.00 88.88 83 PHE A CA 1
ATOM 641 C C . PHE A 1 83 ? -10.303 -5.973 9.602 1.00 88.88 83 PHE A C 1
ATOM 643 O O . PHE A 1 83 ? -9.355 -6.357 8.919 1.00 88.88 83 PHE A O 1
ATOM 650 N N . GLY A 1 84 ? -11.536 -6.463 9.430 1.00 90.19 84 GLY A N 1
ATOM 651 C CA . GLY A 1 84 ? -11.840 -7.520 8.461 1.00 90.19 84 GLY A CA 1
ATOM 652 C C . GLY A 1 84 ? -11.506 -7.126 7.018 1.00 90.19 84 GLY A C 1
ATOM 653 O O . GLY A 1 84 ? -10.832 -7.879 6.310 1.00 90.19 84 GLY A O 1
ATOM 654 N N . LEU A 1 85 ? -11.923 -5.934 6.582 1.00 89.81 85 LEU A N 1
ATOM 655 C CA . LEU A 1 85 ? -11.619 -5.417 5.243 1.00 89.81 85 LEU A CA 1
ATOM 656 C C . LEU A 1 85 ? -10.113 -5.226 5.044 1.00 89.81 85 LEU A C 1
ATOM 658 O O . LEU A 1 85 ? -9.579 -5.623 4.006 1.00 89.81 85 LEU A O 1
ATOM 662 N N . ALA A 1 86 ? -9.419 -4.674 6.037 1.00 88.19 86 ALA A N 1
ATOM 663 C CA . ALA A 1 86 ? -7.980 -4.474 5.993 1.00 88.19 86 ALA A CA 1
ATOM 664 C C . ALA A 1 86 ? -7.214 -5.799 5.916 1.00 88.19 86 ALA A C 1
ATOM 666 O O . ALA A 1 86 ? -6.277 -5.905 5.127 1.00 88.19 86 ALA A O 1
ATOM 667 N N . THR A 1 87 ? -7.626 -6.834 6.654 1.00 92.00 87 THR A N 1
ATOM 668 C CA . THR A 1 87 ? -7.041 -8.178 6.533 1.00 92.00 87 THR A CA 1
ATOM 669 C C . THR A 1 87 ? -7.230 -8.745 5.125 1.00 92.00 87 THR A C 1
ATOM 671 O O . THR A 1 87 ? -6.301 -9.344 4.577 1.00 92.00 87 THR A O 1
ATOM 674 N N . ILE A 1 88 ? -8.390 -8.525 4.494 1.00 92.31 88 ILE A N 1
ATOM 675 C CA . ILE A 1 88 ? -8.613 -8.962 3.109 1.00 92.31 88 ILE A CA 1
ATOM 676 C C . ILE A 1 88 ? -7.694 -8.193 2.143 1.00 92.31 88 ILE A C 1
ATOM 678 O O . ILE A 1 88 ? -7.050 -8.818 1.298 1.00 92.31 88 ILE A O 1
ATOM 682 N N . ILE A 1 89 ? -7.576 -6.867 2.284 1.00 90.56 89 ILE A N 1
ATOM 683 C CA . ILE A 1 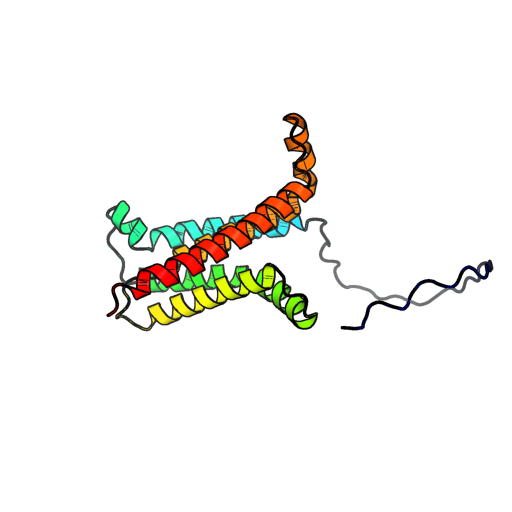89 ? -6.658 -6.039 1.477 1.00 90.56 89 ILE A CA 1
ATOM 684 C C . ILE A 1 89 ? -5.205 -6.495 1.665 1.00 90.56 89 ILE A C 1
ATOM 686 O O . ILE A 1 89 ? -4.490 -6.688 0.681 1.00 90.56 89 ILE A O 1
ATOM 690 N N . PHE A 1 90 ? -4.783 -6.747 2.905 1.00 90.38 90 PHE A N 1
ATOM 691 C CA . PHE A 1 90 ? -3.452 -7.262 3.227 1.00 90.38 90 PHE A CA 1
ATOM 692 C C . PHE A 1 90 ? -3.189 -8.631 2.579 1.00 90.38 90 PHE A C 1
ATOM 694 O O . PHE A 1 90 ? -2.084 -8.898 2.101 1.00 90.38 90 PHE A O 1
ATOM 701 N N . GLY A 1 91 ? -4.217 -9.477 2.465 1.00 90.25 91 GLY A N 1
ATOM 702 C CA . GLY A 1 91 ? -4.148 -10.730 1.712 1.00 90.25 91 GLY A CA 1
ATOM 703 C C . GLY A 1 91 ? -3.739 -10.530 0.247 1.00 90.25 91 GLY A C 1
ATOM 704 O O . GLY A 1 91 ? -2.946 -11.310 -0.286 1.00 90.25 91 GLY A O 1
ATOM 705 N N . PHE A 1 92 ? -4.191 -9.450 -0.400 1.00 86.62 92 PHE A N 1
ATOM 706 C CA . PHE A 1 92 ? -3.747 -9.105 -1.756 1.00 86.62 92 PHE A CA 1
ATOM 707 C C . PHE A 1 92 ? -2.287 -8.632 -1.795 1.00 86.62 92 PHE A C 1
ATOM 709 O O . PHE A 1 92 ? -1.588 -8.909 -2.775 1.00 86.62 92 PHE A O 1
ATOM 716 N N . SER A 1 93 ? -1.790 -8.000 -0.728 1.00 86.31 93 SER A N 1
ATOM 717 C CA . SER A 1 93 ? -0.394 -7.558 -0.604 1.00 86.31 93 SER A CA 1
ATOM 718 C C . SER A 1 93 ? 0.612 -8.709 -0.524 1.00 86.31 93 SER A C 1
ATOM 720 O O . SER A 1 93 ? 1.789 -8.501 -0.816 1.00 86.31 93 SER A O 1
ATOM 722 N N . LEU A 1 94 ? 0.178 -9.939 -0.220 1.00 85.81 94 LEU A N 1
ATOM 723 C CA . LEU A 1 94 ? 1.042 -11.130 -0.201 1.00 85.81 94 LEU A CA 1
ATOM 724 C C . LEU A 1 94 ? 1.740 -11.408 -1.542 1.00 85.81 94 LEU A C 1
ATOM 726 O O . LEU A 1 94 ? 2.709 -12.169 -1.591 1.00 85.81 94 LEU A O 1
ATOM 730 N N . VAL A 1 95 ? 1.273 -10.816 -2.647 1.00 85.31 95 VAL A N 1
ATOM 731 C CA . VAL A 1 95 ? 2.028 -10.833 -3.907 1.00 85.31 95 VAL A CA 1
ATOM 732 C C . VAL A 1 95 ? 3.411 -10.194 -3.733 1.00 85.31 95 VAL A C 1
ATOM 734 O O . VAL A 1 95 ? 4.401 -10.812 -4.111 1.00 85.31 95 VAL A O 1
ATOM 737 N N . PHE A 1 96 ? 3.504 -9.031 -3.084 1.00 84.88 96 PHE A N 1
ATOM 738 C CA . PHE A 1 96 ? 4.761 -8.300 -2.892 1.00 84.88 96 PHE A CA 1
ATOM 739 C C . PHE A 1 96 ? 5.707 -9.029 -1.947 1.00 84.88 96 PHE A C 1
ATOM 741 O O . PHE A 1 96 ? 6.893 -9.128 -2.236 1.00 84.88 96 PHE A O 1
ATOM 748 N N . PHE A 1 97 ? 5.176 -9.630 -0.877 1.00 88.06 97 PHE A N 1
ATOM 749 C CA . PHE A 1 97 ? 5.965 -10.452 0.046 1.00 88.06 97 PHE A CA 1
ATOM 750 C C . PHE A 1 97 ? 6.622 -11.637 -0.666 1.00 88.06 97 PHE A C 1
ATOM 752 O O . PHE A 1 97 ? 7.781 -11.956 -0.406 1.00 88.06 97 PHE A O 1
ATOM 759 N N . ARG A 1 98 ? 5.911 -12.274 -1.606 1.00 86.69 98 ARG A N 1
ATOM 760 C CA . ARG A 1 98 ? 6.487 -13.358 -2.411 1.00 86.69 98 ARG A CA 1
ATOM 761 C C . ARG A 1 98 ? 7.618 -12.866 -3.311 1.00 86.69 98 ARG A C 1
ATOM 763 O O . ARG A 1 98 ? 8.612 -13.575 -3.428 1.00 86.69 98 ARG A O 1
ATOM 770 N N . HIS A 1 99 ? 7.503 -11.681 -3.910 1.00 84.12 99 HIS A N 1
ATOM 771 C CA . HIS A 1 99 ? 8.588 -11.094 -4.707 1.00 84.12 99 HIS A CA 1
ATOM 772 C C . HIS A 1 99 ? 9.788 -10.699 -3.832 1.00 84.12 99 HIS A C 1
ATOM 774 O O . HIS A 1 99 ? 10.909 -11.129 -4.099 1.00 84.12 99 HIS A O 1
ATOM 780 N N . ALA A 1 100 ? 9.536 -10.007 -2.719 1.00 86.06 100 ALA A N 1
ATOM 781 C CA . ALA A 1 100 ? 10.549 -9.601 -1.748 1.00 86.06 100 ALA A CA 1
ATOM 782 C C . ALA A 1 100 ? 11.347 -10.788 -1.186 1.00 86.06 100 ALA A C 1
ATOM 784 O O . ALA A 1 100 ? 12.563 -10.709 -1.031 1.00 86.06 100 ALA A O 1
ATOM 785 N N . TRP A 1 101 ? 10.688 -11.916 -0.908 1.00 87.44 101 TRP A N 1
ATOM 786 C CA . TRP A 1 101 ? 11.364 -13.102 -0.380 1.00 87.44 101 TRP A CA 1
ATOM 787 C C . TRP A 1 101 ? 12.413 -13.673 -1.344 1.00 87.44 101 TRP A C 1
ATOM 789 O O . TRP A 1 101 ? 13.467 -14.142 -0.912 1.00 87.44 101 TRP A O 1
ATOM 799 N N . HIS A 1 102 ? 12.144 -13.626 -2.651 1.00 83.69 102 HIS A N 1
ATOM 800 C CA . HIS A 1 102 ? 13.104 -14.066 -3.663 1.00 83.69 102 HIS A CA 1
ATOM 801 C C . HIS A 1 102 ? 14.271 -13.081 -3.794 1.00 83.69 102 HIS A C 1
ATOM 803 O O . HIS A 1 102 ? 15.418 -13.516 -3.879 1.00 83.69 102 HIS A O 1
ATOM 809 N N . GLU A 1 103 ? 13.995 -11.778 -3.730 1.00 86.69 103 GLU A N 1
ATOM 810 C CA . GLU A 1 103 ? 15.010 -10.715 -3.736 1.00 86.69 103 GLU A CA 1
ATOM 811 C C . GLU A 1 103 ? 15.994 -10.843 -2.564 1.00 86.69 103 GLU A C 1
ATOM 813 O O . GLU A 1 103 ? 17.210 -10.841 -2.767 1.00 86.69 103 GLU A O 1
ATOM 818 N N . ILE A 1 104 ? 15.478 -11.055 -1.347 1.00 88.25 104 ILE A N 1
ATOM 819 C CA . ILE A 1 104 ? 16.296 -11.214 -0.133 1.00 88.25 104 ILE A CA 1
ATOM 820 C C . ILE A 1 104 ? 17.211 -12.435 -0.241 1.00 88.25 104 ILE A C 1
ATOM 822 O O . ILE A 1 104 ? 18.398 -12.346 0.068 1.00 88.25 104 ILE A O 1
ATOM 826 N N . LYS A 1 105 ? 16.690 -13.578 -0.709 1.00 88.56 105 LYS A N 1
ATOM 827 C CA . LYS A 1 105 ? 17.500 -14.797 -0.873 1.00 88.56 105 LYS A CA 1
ATOM 828 C C . LYS A 1 105 ? 18.670 -14.594 -1.830 1.00 88.56 105 LYS A C 1
ATOM 830 O O . LYS A 1 105 ? 19.755 -15.112 -1.583 1.00 88.56 105 LYS A O 1
ATOM 835 N N . MET A 1 106 ? 18.450 -13.827 -2.892 1.00 82.12 106 MET A N 1
ATOM 836 C CA . MET A 1 106 ? 19.469 -13.531 -3.895 1.00 82.12 106 MET A CA 1
ATOM 837 C C . MET A 1 106 ? 20.359 -12.335 -3.519 1.00 82.12 106 MET A C 1
ATOM 839 O O . MET A 1 106 ? 21.161 -11.910 -4.342 1.00 82.12 106 MET A O 1
ATOM 843 N N . HIS A 1 107 ? 20.234 -11.788 -2.299 1.00 80.56 107 HIS A N 1
ATOM 844 C CA . HIS A 1 107 ? 20.947 -10.584 -1.839 1.00 80.56 107 HIS A CA 1
ATOM 845 C C . HIS A 1 107 ? 20.773 -9.361 -2.759 1.00 80.56 107 HIS A C 1
ATOM 847 O O . HIS A 1 107 ? 21.548 -8.407 -2.703 1.00 80.56 107 HIS A O 1
ATOM 853 N N . ALA A 1 108 ? 19.725 -9.360 -3.578 1.00 77.75 108 ALA A N 1
ATOM 854 C CA . ALA A 1 108 ? 19.378 -8.272 -4.473 1.00 77.75 108 ALA A CA 1
ATOM 855 C C . ALA A 1 108 ? 18.248 -7.471 -3.826 1.00 77.75 108 ALA A C 1
ATOM 857 O O . ALA A 1 108 ? 17.082 -7.643 -4.168 1.00 77.75 108 ALA A O 1
ATOM 858 N N . TYR A 1 109 ? 18.584 -6.639 -2.835 1.00 80.62 109 TYR A N 1
ATOM 859 C CA . TYR A 1 109 ? 17.608 -5.795 -2.143 1.00 80.62 109 TYR A CA 1
ATOM 860 C C . TYR A 1 109 ? 16.988 -4.797 -3.129 1.00 80.62 109 TYR A C 1
ATOM 862 O O . TYR A 1 109 ? 17.630 -3.825 -3.528 1.00 80.62 109 TYR A O 1
ATOM 870 N N . GLY A 1 110 ? 15.753 -5.063 -3.549 1.00 82.19 110 GLY A N 1
ATOM 871 C CA . GLY A 1 110 ? 15.041 -4.262 -4.534 1.00 82.19 110 GLY A CA 1
ATOM 872 C C . GLY A 1 110 ? 13.879 -3.465 -3.950 1.00 82.19 110 GLY A C 1
ATOM 873 O O . GLY A 1 110 ? 13.619 -3.446 -2.742 1.00 82.19 110 GLY A O 1
ATOM 874 N N . MET A 1 111 ? 13.148 -2.807 -4.850 1.00 84.31 111 MET A N 1
ATOM 875 C CA . MET A 1 111 ? 11.970 -1.995 -4.533 1.00 84.31 111 MET A CA 1
ATOM 876 C C . MET A 1 111 ? 10.883 -2.816 -3.822 1.00 84.31 111 MET A C 1
ATOM 878 O O . MET A 1 111 ? 10.234 -2.311 -2.906 1.00 84.31 111 MET A O 1
ATOM 882 N N . MET A 1 112 ? 10.730 -4.098 -4.170 1.00 84.94 112 MET A N 1
ATOM 883 C CA . MET A 1 112 ? 9.715 -4.966 -3.570 1.00 84.94 112 MET A CA 1
ATOM 884 C C . MET A 1 112 ? 9.981 -5.249 -2.097 1.00 84.94 112 MET A C 1
ATOM 886 O O . MET A 1 112 ? 9.030 -5.328 -1.318 1.00 84.94 112 MET A O 1
ATOM 890 N N . THR A 1 113 ? 11.248 -5.368 -1.688 1.00 87.88 113 THR A N 1
ATOM 891 C CA . THR A 1 113 ? 11.593 -5.568 -0.269 1.00 87.88 113 THR A CA 1
ATOM 892 C C . THR A 1 113 ? 11.168 -4.390 0.607 1.00 87.88 113 THR A C 1
ATOM 894 O O . THR A 1 113 ? 10.515 -4.598 1.631 1.00 87.88 113 THR A O 1
ATOM 897 N N . LEU A 1 114 ? 11.452 -3.156 0.181 1.00 88.12 114 LEU A N 1
AT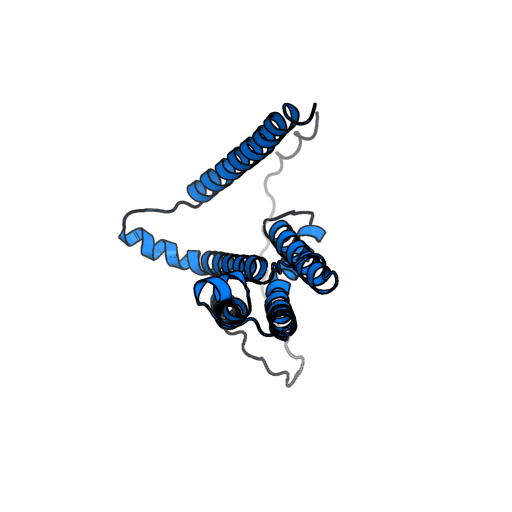OM 898 C CA . LEU A 1 114 ? 11.055 -1.942 0.902 1.00 88.12 114 LEU A CA 1
ATOM 899 C C . LEU A 1 114 ? 9.535 -1.786 0.945 1.00 88.12 114 LEU A C 1
ATOM 901 O O . LEU A 1 114 ? 8.967 -1.480 1.993 1.00 88.12 114 LEU A O 1
ATOM 905 N N . VAL A 1 115 ? 8.873 -2.057 -0.181 1.00 88.56 115 VAL A N 1
ATOM 906 C CA . VAL A 1 115 ? 7.411 -2.037 -0.283 1.00 88.56 115 VAL A CA 1
ATOM 907 C C . VAL A 1 115 ? 6.780 -3.047 0.678 1.00 88.56 115 VAL A C 1
ATOM 909 O O . VAL A 1 115 ? 5.868 -2.709 1.433 1.00 88.56 115 VAL A O 1
ATOM 912 N N . SER A 1 116 ? 7.291 -4.278 0.698 1.00 90.12 116 SER A N 1
ATOM 913 C CA . SER A 1 116 ? 6.818 -5.339 1.588 1.00 90.12 116 SER A CA 1
ATOM 914 C C . SER A 1 116 ? 7.000 -4.973 3.061 1.00 90.12 116 SER A C 1
ATOM 916 O O . SER A 1 116 ? 6.114 -5.247 3.871 1.00 90.12 116 SER A O 1
ATOM 918 N N . LEU A 1 117 ? 8.121 -4.338 3.410 1.00 92.19 117 LEU A N 1
ATOM 919 C CA . LEU A 1 117 ? 8.392 -3.891 4.771 1.00 92.19 117 LEU A CA 1
ATOM 920 C C . LEU A 1 117 ? 7.446 -2.761 5.196 1.00 92.19 117 LEU A C 1
ATOM 922 O O . LEU A 1 117 ? 6.903 -2.821 6.296 1.00 92.19 117 LEU A O 1
ATOM 926 N N . ALA A 1 118 ? 7.183 -1.784 4.323 1.00 90.19 118 ALA A N 1
ATOM 927 C CA . ALA A 1 118 ? 6.248 -0.693 4.598 1.00 90.19 118 ALA A CA 1
ATOM 928 C C . ALA A 1 118 ? 4.819 -1.206 4.846 1.00 90.19 118 ALA A C 1
ATOM 930 O O . ALA A 1 118 ? 4.201 -0.866 5.856 1.00 90.19 118 ALA A O 1
ATOM 931 N N . VAL A 1 119 ? 4.311 -2.077 3.966 1.00 92.19 119 VAL A N 1
ATOM 932 C CA . VAL A 1 119 ? 2.964 -2.656 4.108 1.00 92.19 119 VAL A CA 1
ATOM 933 C C . VAL A 1 119 ? 2.880 -3.573 5.332 1.00 92.19 119 VAL A C 1
ATOM 935 O O . VAL A 1 119 ? 1.893 -3.531 6.066 1.00 92.19 119 VAL A O 1
ATOM 938 N N . GLY A 1 120 ? 3.916 -4.377 5.588 1.00 93.31 120 GLY A N 1
ATOM 939 C CA . GLY A 1 120 ? 3.978 -5.263 6.752 1.00 93.31 120 GLY A CA 1
ATOM 940 C C . GLY A 1 120 ? 3.998 -4.507 8.077 1.00 93.31 120 GLY A C 1
ATOM 941 O O . GLY A 1 120 ? 3.196 -4.802 8.963 1.00 93.31 120 GLY A O 1
ATOM 942 N N . ALA A 1 121 ? 4.873 -3.508 8.199 1.00 93.38 121 ALA A N 1
ATOM 943 C CA . ALA A 1 121 ? 4.966 -2.669 9.390 1.00 93.38 121 ALA A CA 1
ATOM 944 C C . ALA A 1 121 ? 3.663 -1.894 9.634 1.00 93.38 121 ALA A C 1
ATOM 946 O O . ALA A 1 121 ? 3.154 -1.887 10.754 1.00 93.38 121 ALA A O 1
ATOM 947 N N . GLY A 1 122 ? 3.083 -1.308 8.582 1.00 91.00 122 GLY A N 1
ATOM 948 C CA . GLY A 1 122 ? 1.822 -0.577 8.668 1.00 91.00 122 GLY A CA 1
ATOM 949 C C . GLY A 1 122 ? 0.642 -1.448 9.106 1.00 91.00 122 GLY A C 1
ATOM 950 O O . GLY A 1 122 ? -0.134 -1.049 9.978 1.00 91.00 122 GLY A O 1
ATOM 951 N N . TYR A 1 123 ? 0.519 -2.659 8.552 1.00 91.31 123 TYR A N 1
ATOM 952 C CA . TYR A 1 123 ? -0.533 -3.594 8.952 1.00 91.31 123 TYR A CA 1
ATOM 953 C C . TYR A 1 123 ? -0.375 -4.030 10.411 1.00 91.31 123 TYR A C 1
ATOM 955 O O . TYR A 1 123 ? -1.329 -3.936 11.178 1.00 91.31 123 TYR A O 1
ATOM 963 N N . LEU A 1 124 ? 0.830 -4.444 10.823 1.00 91.94 124 LEU A N 1
ATOM 964 C CA . LEU A 1 124 ? 1.090 -4.845 12.210 1.00 91.94 124 LEU A CA 1
ATOM 965 C C . LEU A 1 124 ? 0.777 -3.722 13.201 1.00 91.94 124 LEU A C 1
ATOM 967 O O . LEU A 1 124 ? 0.161 -3.976 14.235 1.00 91.94 124 LEU A O 1
ATOM 971 N N . PHE A 1 125 ? 1.154 -2.487 12.868 1.00 89.75 125 PHE A N 1
ATOM 972 C CA . PHE A 1 125 ? 0.835 -1.321 13.683 1.00 89.75 125 PHE A CA 1
ATOM 973 C C . PHE A 1 125 ? -0.680 -1.085 13.788 1.00 89.75 125 PHE A C 1
ATOM 975 O O . PHE A 1 125 ? -1.197 -0.889 14.887 1.00 89.75 125 PHE A O 1
ATOM 982 N N . SER A 1 126 ? -1.408 -1.189 12.673 1.00 89.12 126 SER A N 1
ATOM 983 C CA . SER A 1 126 ? -2.870 -1.018 12.646 1.00 89.12 126 SER A CA 1
ATOM 984 C C . SER A 1 126 ? -3.589 -2.080 13.492 1.00 89.12 126 SER A C 1
ATOM 986 O O . SER A 1 126 ? -4.482 -1.764 14.284 1.00 89.12 126 SER A O 1
ATOM 988 N N . VAL A 1 127 ? -3.143 -3.337 13.396 1.00 89.88 127 VAL A N 1
ATOM 989 C CA . VAL A 1 127 ? -3.666 -4.440 14.214 1.00 89.88 127 VAL A CA 1
ATOM 990 C C . VAL A 1 127 ? -3.357 -4.217 15.694 1.00 89.88 127 VAL A C 1
ATOM 992 O O . VAL A 1 127 ? -4.247 -4.369 16.527 1.00 89.88 127 VAL A O 1
ATOM 995 N N . ALA A 1 128 ? -2.135 -3.807 16.042 1.00 89.44 128 ALA A N 1
ATOM 996 C CA . ALA A 1 128 ? -1.774 -3.506 17.427 1.00 89.44 128 ALA A CA 1
ATOM 997 C C . ALA A 1 128 ? -2.631 -2.368 18.016 1.00 89.44 128 ALA A C 1
ATOM 999 O O . ALA A 1 128 ? -3.130 -2.509 19.133 1.00 89.44 128 ALA A O 1
ATOM 1000 N N . SER A 1 129 ? -2.878 -1.297 17.248 1.00 85.44 129 SER A N 1
ATOM 1001 C CA . SER A 1 129 ? -3.766 -0.188 17.643 1.00 85.44 129 SER A CA 1
ATOM 1002 C C . SER A 1 129 ? -5.194 -0.673 17.936 1.00 85.44 129 SER A C 1
ATOM 1004 O O . SER A 1 129 ? -5.836 -0.251 18.893 1.00 85.44 129 SER A O 1
ATOM 1006 N N . THR A 1 130 ? -5.674 -1.681 17.203 1.00 84.00 130 THR A N 1
ATOM 1007 C CA . THR A 1 130 ? -7.021 -2.241 17.416 1.00 84.00 130 THR A CA 1
ATOM 1008 C C . THR A 1 130 ? -7.186 -2.885 18.794 1.00 84.00 130 THR A C 1
ATOM 1010 O O . THR A 1 130 ? -8.267 -2.792 19.383 1.00 84.00 130 THR A O 1
ATOM 1013 N N . PHE A 1 131 ? -6.128 -3.475 19.351 1.00 83.69 131 PHE A N 1
ATOM 1014 C CA . PHE A 1 131 ? -6.155 -4.095 20.680 1.00 83.69 131 PHE A CA 1
ATOM 1015 C C . PHE A 1 131 ? -5.786 -3.143 21.822 1.00 83.69 131 PHE A C 1
ATOM 1017 O O . PHE A 1 131 ? -5.977 -3.509 22.980 1.00 83.69 131 PHE A O 1
ATOM 1024 N N . ILE A 1 132 ? -5.286 -1.940 21.520 1.00 84.19 132 ILE A N 1
ATOM 1025 C CA . ILE A 1 132 ? -4.900 -0.923 22.504 1.00 84.19 132 ILE A CA 1
ATOM 1026 C C . ILE A 1 132 ? -5.900 0.240 22.405 1.00 84.19 132 ILE A C 1
ATOM 1028 O O . ILE A 1 132 ? -5.712 1.140 21.593 1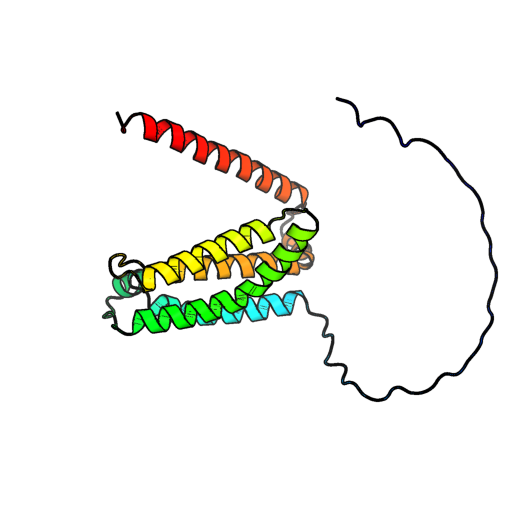.00 84.19 132 ILE A O 1
ATOM 1032 N N . PRO A 1 133 ? -6.952 0.279 23.248 1.00 69.81 133 PRO A N 1
ATOM 1033 C CA . PRO A 1 133 ? -8.018 1.284 23.155 1.00 69.81 133 PRO A CA 1
ATOM 1034 C C . PRO A 1 133 ? -7.564 2.729 23.413 1.00 69.81 133 PRO A C 1
ATOM 1036 O O . PRO A 1 133 ? -8.346 3.653 23.240 1.00 69.81 133 PRO A O 1
ATOM 1039 N N . SER A 1 134 ? -6.322 2.932 23.861 1.00 68.88 134 SER A N 1
ATOM 1040 C CA . SER A 1 134 ? -5.745 4.254 24.120 1.00 68.88 134 SER A CA 1
ATOM 1041 C C . SER A 1 134 ? -5.349 5.010 22.844 1.00 68.88 134 SER A C 1
ATOM 1043 O O . SER A 1 134 ? -5.080 6.207 22.918 1.00 68.88 134 SER A O 1
ATOM 1045 N N . LEU A 1 135 ? -5.290 4.330 21.694 1.00 66.50 135 LEU A N 1
ATOM 1046 C CA . LEU A 1 135 ? -5.043 4.926 20.382 1.00 66.50 135 LEU A CA 1
ATOM 1047 C C . LEU A 1 135 ? -6.382 4.955 19.631 1.00 66.50 135 LEU A C 1
ATOM 1049 O O . LEU A 1 135 ? -6.900 3.911 19.251 1.00 66.50 135 LEU A O 1
ATOM 1053 N N . ASN A 1 136 ? -6.976 6.142 19.480 1.00 63.16 136 ASN A N 1
ATOM 1054 C CA . ASN A 1 136 ? -8.281 6.298 18.820 1.00 63.16 136 ASN A CA 1
ATOM 1055 C C . ASN A 1 136 ? -8.183 6.314 17.283 1.00 63.16 136 ASN A C 1
ATOM 1057 O O . ASN A 1 136 ? -9.211 6.245 16.618 1.00 63.16 136 ASN A O 1
ATOM 1061 N N . ASP A 1 137 ? -6.968 6.377 16.729 1.00 68.94 137 ASP A N 1
ATOM 1062 C CA . ASP A 1 137 ? -6.741 6.452 15.288 1.00 68.94 137 ASP A CA 1
ATOM 1063 C C . ASP A 1 137 ? -6.360 5.078 14.715 1.00 68.94 137 ASP A C 1
ATOM 1065 O O . ASP A 1 137 ? -5.378 4.434 15.112 1.00 68.94 137 ASP A O 1
ATOM 1069 N N . GLU A 1 138 ? -7.158 4.625 13.754 1.00 77.19 138 GLU A N 1
ATOM 1070 C CA . GLU A 1 138 ? -6.957 3.384 13.017 1.00 77.19 138 GLU A CA 1
ATOM 1071 C C . GLU A 1 138 ? -6.349 3.693 11.648 1.00 77.19 138 GLU A C 1
ATOM 1073 O O . GLU A 1 138 ? -6.974 4.339 10.819 1.00 77.19 138 GLU A O 1
ATOM 1078 N N . PHE A 1 139 ? -5.148 3.178 11.375 1.00 84.81 139 PHE A N 1
ATOM 1079 C CA . PHE A 1 139 ? -4.412 3.489 10.141 1.00 84.81 139 PHE A CA 1
ATOM 1080 C C . PHE A 1 139 ? -4.820 2.628 8.929 1.00 84.81 139 PHE A C 1
ATOM 1082 O O . PHE A 1 139 ? -4.076 2.473 7.956 1.00 84.81 139 PHE A O 1
ATOM 1089 N N . TYR A 1 140 ? -5.988 1.985 8.987 1.00 88.06 140 TYR A N 1
ATOM 1090 C CA . TYR A 1 140 ? -6.388 1.007 7.976 1.00 88.06 140 TYR A CA 1
ATOM 1091 C C . TYR A 1 140 ? -6.554 1.628 6.588 1.00 88.06 140 TYR A C 1
ATOM 1093 O O . TYR A 1 140 ? -6.246 0.969 5.589 1.00 88.06 140 TYR A O 1
ATOM 1101 N N . LEU A 1 141 ? -6.989 2.888 6.504 1.00 89.31 141 LEU A N 1
ATOM 1102 C CA . LEU A 1 141 ? -7.104 3.580 5.222 1.00 89.31 141 LEU A CA 1
ATOM 1103 C C . LEU A 1 141 ? -5.769 3.989 4.639 1.00 89.31 141 LEU A C 1
ATOM 1105 O O . LEU A 1 141 ? -5.571 3.882 3.430 1.00 89.31 141 LEU A O 1
ATOM 1109 N N . GLU A 1 142 ? -4.854 4.455 5.468 1.00 91.00 142 GLU A N 1
ATOM 1110 C CA . GLU A 1 142 ? -3.524 4.884 5.070 1.00 91.00 142 GLU A CA 1
ATOM 1111 C C . GLU A 1 142 ? -2.798 3.684 4.476 1.00 91.00 142 GLU A C 1
ATOM 1113 O O . GLU A 1 142 ? -2.321 3.731 3.344 1.00 91.00 142 GLU A O 1
ATOM 1118 N N . ILE A 1 143 ? -2.820 2.550 5.177 1.00 90.56 143 ILE A N 1
ATOM 1119 C CA . ILE A 1 143 ? -2.197 1.329 4.668 1.00 90.56 143 ILE A CA 1
ATOM 1120 C C . ILE A 1 143 ? -2.956 0.786 3.448 1.00 90.56 143 ILE A C 1
ATOM 1122 O O . ILE A 1 143 ? -2.326 0.346 2.484 1.00 90.56 143 ILE A O 1
ATOM 1126 N N . GLY A 1 144 ? -4.288 0.867 3.424 1.00 90.06 144 GLY A N 1
ATOM 1127 C CA . GLY A 1 144 ? -5.096 0.457 2.273 1.00 90.06 144 GLY A CA 1
ATOM 1128 C C . GLY A 1 144 ? -4.810 1.275 1.008 1.00 90.06 144 GLY A C 1
ATOM 1129 O O . GLY A 1 144 ? -4.625 0.705 -0.068 1.00 90.06 144 GLY A O 1
ATOM 1130 N N . THR A 1 145 ? -4.719 2.600 1.129 1.00 91.31 145 THR A N 1
ATOM 1131 C CA . THR A 1 145 ? -4.395 3.513 0.020 1.00 91.31 145 THR A CA 1
ATOM 1132 C C . THR A 1 145 ? -2.950 3.361 -0.432 1.00 91.31 145 THR A C 1
ATOM 1134 O O . THR A 1 145 ? -2.699 3.371 -1.637 1.00 91.31 145 THR A O 1
ATOM 1137 N N . LEU A 1 146 ? -2.013 3.108 0.487 1.00 90.56 146 LEU A N 1
ATOM 1138 C CA . LEU A 1 146 ? -0.647 2.722 0.131 1.00 90.56 146 LEU A CA 1
ATOM 1139 C C . LEU A 1 146 ? -0.641 1.445 -0.714 1.00 90.56 146 LEU A C 1
ATOM 1141 O O . LEU A 1 146 ? -0.087 1.442 -1.811 1.00 90.56 146 LEU A O 1
ATOM 1145 N N . VAL A 1 147 ? -1.305 0.375 -0.265 1.00 90.62 147 VAL A N 1
ATOM 1146 C CA . VAL A 1 147 ? -1.420 -0.878 -1.034 1.00 90.62 147 VAL A CA 1
ATOM 1147 C C . VAL A 1 147 ? -2.076 -0.638 -2.397 1.00 90.62 147 VAL A C 1
ATOM 1149 O O . VAL A 1 147 ? -1.631 -1.200 -3.399 1.00 90.62 147 VAL A O 1
ATOM 1152 N N . TRP A 1 148 ? -3.091 0.223 -2.460 1.00 90.75 148 TRP A N 1
ATOM 1153 C CA . TRP A 1 148 ? -3.769 0.595 -3.700 1.00 90.75 148 TRP A CA 1
ATOM 1154 C C . TRP A 1 148 ? -2.838 1.302 -4.696 1.00 90.75 148 TRP A C 1
ATOM 1156 O O . TRP A 1 148 ? -2.740 0.862 -5.845 1.00 90.75 148 TRP A O 1
ATOM 1166 N N . VAL A 1 149 ? -2.095 2.328 -4.257 1.00 89.81 149 VAL A N 1
ATOM 1167 C CA . VAL A 1 149 ? -1.097 3.024 -5.092 1.00 89.81 149 VAL A CA 1
ATOM 1168 C C . VAL A 1 149 ? 0.007 2.060 -5.538 1.00 89.81 149 VAL A C 1
ATOM 1170 O O . VAL A 1 149 ? 0.435 2.105 -6.690 1.00 89.81 149 VAL A O 1
ATOM 1173 N N . LEU A 1 150 ? 0.441 1.144 -4.671 1.00 87.25 150 LEU A N 1
ATOM 1174 C CA . LEU A 1 150 ? 1.476 0.158 -4.993 1.00 87.25 150 LEU A CA 1
ATOM 1175 C C . LEU A 1 150 ? 1.015 -0.856 -6.047 1.00 87.25 150 LEU A C 1
ATOM 1177 O O . LEU A 1 150 ? 1.762 -1.139 -6.987 1.00 87.25 150 LEU A O 1
ATOM 1181 N N . LEU A 1 151 ? -0.212 -1.379 -5.934 1.00 84.62 151 LEU A N 1
ATOM 1182 C CA . LEU A 1 151 ? -0.805 -2.238 -6.968 1.00 84.62 151 LEU A CA 1
ATOM 1183 C C . LEU A 1 151 ? -0.932 -1.491 -8.294 1.00 84.62 151 LEU A C 1
ATOM 1185 O O . LEU A 1 151 ? -0.661 -2.063 -9.351 1.00 84.62 151 LEU A O 1
ATOM 1189 N N . PHE A 1 152 ? -1.331 -0.221 -8.235 1.00 86.06 152 PHE A N 1
ATOM 1190 C CA . PHE A 1 152 ? -1.436 0.624 -9.413 1.00 86.06 152 PHE A CA 1
ATOM 1191 C C . PHE A 1 152 ? -0.077 0.858 -10.080 1.00 86.06 152 PHE A C 1
ATOM 1193 O O . PHE A 1 152 ? 0.029 0.727 -11.296 1.00 86.06 152 PHE A O 1
ATOM 1200 N N 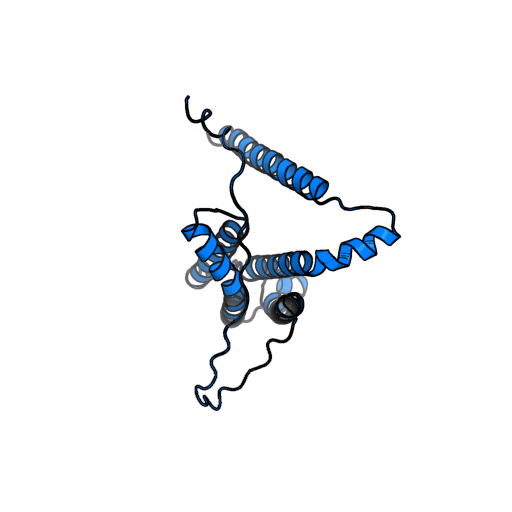. GLY A 1 153 ? 0.974 1.131 -9.303 1.00 82.62 153 GLY A N 1
ATOM 1201 C CA . GLY A 1 153 ? 2.336 1.304 -9.812 1.00 82.62 153 GLY A CA 1
ATOM 1202 C C . GLY A 1 153 ? 2.848 0.067 -10.555 1.00 82.62 153 GLY A C 1
ATOM 1203 O O . GLY A 1 153 ? 3.308 0.180 -11.687 1.00 82.62 153 GLY A O 1
ATOM 1204 N N . HIS A 1 154 ? 2.659 -1.123 -9.980 1.00 79.31 154 HIS A N 1
ATOM 1205 C CA . HIS A 1 154 ? 3.026 -2.389 -10.634 1.00 79.31 154 HIS A CA 1
ATOM 1206 C C . HIS A 1 154 ? 2.205 -2.661 -11.892 1.00 79.31 154 HIS A C 1
ATOM 1208 O O . HIS A 1 154 ? 2.707 -3.202 -12.877 1.00 79.31 154 HIS A O 1
ATOM 1214 N N . TYR A 1 155 ? 0.933 -2.262 -11.883 1.00 80.62 155 TYR A N 1
ATOM 1215 C CA . TYR A 1 155 ? 0.120 -2.301 -13.086 1.00 80.62 155 TYR A CA 1
ATOM 1216 C C . TYR A 1 155 ? 0.665 -1.358 -14.173 1.00 80.62 155 TYR A C 1
ATOM 1218 O O . TYR A 1 155 ? 0.748 -1.759 -15.336 1.00 80.62 155 TYR A O 1
ATOM 1226 N N . LEU A 1 156 ? 1.058 -0.130 -13.818 1.00 76.19 156 LEU A N 1
ATOM 1227 C CA . LEU A 1 156 ? 1.661 0.811 -14.762 1.00 76.19 156 LEU A CA 1
ATOM 1228 C C . LEU A 1 156 ? 2.984 0.290 -15.315 1.00 76.19 156 LEU A C 1
ATOM 1230 O O . LEU A 1 156 ? 3.192 0.407 -16.516 1.00 76.19 156 LEU A O 1
ATOM 1234 N N . GLU A 1 157 ? 3.832 -0.329 -14.497 1.00 74.88 157 GLU A N 1
ATOM 1235 C CA . GLU A 1 157 ? 5.068 -0.971 -14.952 1.00 74.88 157 GLU A CA 1
ATOM 1236 C C . GLU A 1 157 ? 4.766 -2.065 -15.987 1.00 74.88 157 GLU A C 1
ATOM 1238 O O . GLU A 1 157 ? 5.243 -1.988 -17.121 1.00 74.88 157 GLU A O 1
ATOM 1243 N N . ALA A 1 158 ? 3.864 -2.998 -15.661 1.00 72.56 158 ALA A N 1
ATOM 1244 C CA . ALA A 1 158 ? 3.442 -4.068 -16.568 1.00 72.56 158 ALA A CA 1
ATOM 1245 C C . ALA A 1 158 ? 2.785 -3.550 -17.865 1.00 72.56 158 ALA A C 1
ATOM 1247 O O . ALA A 1 158 ? 2.855 -4.207 -18.905 1.00 72.56 158 ALA A O 1
ATOM 1248 N N . ARG A 1 159 ? 2.138 -2.376 -17.824 1.00 69.50 159 ARG A N 1
ATOM 1249 C CA . ARG A 1 159 ? 1.491 -1.740 -18.985 1.00 69.50 159 ARG A CA 1
ATOM 1250 C C . ARG A 1 159 ? 2.417 -0.789 -19.749 1.00 69.50 159 ARG A C 1
ATOM 1252 O O . ARG A 1 159 ? 2.143 -0.487 -20.908 1.00 69.50 159 ARG A O 1
ATOM 1259 N N . SER A 1 160 ? 3.483 -0.285 -19.136 1.00 63.00 160 SER A N 1
ATOM 1260 C CA . SER A 1 160 ? 4.329 0.779 -19.695 1.00 63.00 160 SER A CA 1
ATOM 1261 C C . SER A 1 160 ? 5.019 0.376 -21.000 1.00 63.00 160 SER A C 1
ATOM 1263 O O . SER A 1 160 ? 5.210 1.232 -21.864 1.00 63.00 160 SER A O 1
ATOM 1265 N N . GLY A 1 161 ? 5.231 -0.927 -21.223 1.00 60.78 161 GLY A N 1
ATOM 1266 C CA . GLY A 1 161 ? 5.632 -1.466 -22.527 1.00 60.78 161 GLY A CA 1
ATOM 1267 C C . GLY A 1 161 ? 4.673 -1.101 -23.674 1.00 60.78 161 GLY A C 1
ATOM 1268 O O . GLY A 1 161 ? 5.104 -0.987 -24.815 1.00 60.78 161 GLY A O 1
ATOM 1269 N N . ALA A 1 162 ? 3.393 -0.837 -23.383 1.00 54.34 162 ALA A N 1
ATOM 1270 C CA . ALA A 1 162 ? 2.399 -0.333 -24.335 1.00 54.34 162 ALA A CA 1
ATOM 1271 C C . ALA A 1 162 ? 2.227 1.204 -24.296 1.00 54.34 162 ALA A C 1
ATOM 1273 O O . ALA A 1 162 ? 1.815 1.803 -25.290 1.00 54.34 162 ALA A O 1
ATOM 1274 N N . ALA A 1 163 ? 2.540 1.867 -23.173 1.00 49.94 163 ALA A N 1
ATOM 1275 C CA . ALA A 1 163 ? 2.362 3.316 -23.002 1.00 49.94 163 ALA A CA 1
ATOM 1276 C C . ALA A 1 163 ? 3.419 4.163 -23.736 1.00 49.94 163 ALA A C 1
ATOM 1278 O O . ALA A 1 163 ? 3.136 5.314 -24.079 1.00 49.94 163 ALA A O 1
ATOM 1279 N N . ALA A 1 164 ? 4.585 3.588 -24.059 1.00 52.81 164 ALA A N 1
ATOM 1280 C CA . ALA A 1 164 ? 5.572 4.218 -24.942 1.00 52.81 164 ALA A CA 1
ATOM 1281 C C . ALA A 1 164 ? 4.965 4.630 -26.304 1.00 52.81 164 ALA A C 1
ATOM 1283 O O . ALA A 1 164 ? 5.365 5.640 -26.881 1.00 52.81 164 ALA A O 1
ATOM 1284 N N . GLY A 1 165 ? 3.938 3.914 -26.782 1.00 53.41 165 GLY A N 1
ATOM 1285 C CA . GLY A 1 165 ? 3.216 4.260 -28.011 1.00 53.41 165 GLY A CA 1
ATOM 1286 C C . GLY A 1 165 ? 2.251 5.446 -27.878 1.00 53.41 165 GLY A C 1
ATOM 1287 O O . GLY A 1 165 ? 2.023 6.153 -28.854 1.00 53.41 165 GLY A O 1
ATOM 1288 N N . VAL A 1 166 ? 1.707 5.714 -26.684 1.00 56.97 166 VAL A N 1
ATOM 1289 C CA . VAL A 1 166 ? 0.736 6.809 -26.465 1.00 56.97 166 VAL A CA 1
ATOM 1290 C C . VAL A 1 166 ? 1.442 8.146 -26.236 1.00 56.97 166 VAL A C 1
ATOM 1292 O O . VAL A 1 166 ? 1.002 9.164 -26.761 1.00 56.97 166 VAL A O 1
ATOM 1295 N N . PHE A 1 167 ? 2.575 8.158 -25.528 1.00 53.56 167 PHE A N 1
ATOM 1296 C CA . PHE A 1 167 ? 3.382 9.376 -25.363 1.00 53.56 167 PHE A CA 1
ATOM 1297 C C . PHE A 1 167 ? 4.132 9.786 -26.639 1.00 53.56 167 PHE A C 1
ATOM 1299 O O . PHE A 1 167 ? 4.410 10.971 -26.831 1.00 53.56 167 PHE A O 1
ATOM 1306 N N . SER A 1 168 ? 4.359 8.843 -27.563 1.00 54.16 168 SER A N 1
ATOM 1307 C CA . SER A 1 168 ? 4.866 9.148 -28.905 1.00 54.16 168 SER A CA 1
ATOM 1308 C C . SER A 1 168 ? 3.944 10.103 -29.678 1.00 54.16 168 SER A C 1
ATOM 1310 O O . SER A 1 168 ? 4.449 10.935 -30.429 1.00 54.16 168 SER A O 1
ATOM 1312 N N . VAL A 1 169 ? 2.623 10.063 -29.449 1.00 59.53 169 VAL A N 1
ATOM 1313 C CA . VAL A 1 169 ? 1.652 10.979 -30.087 1.00 59.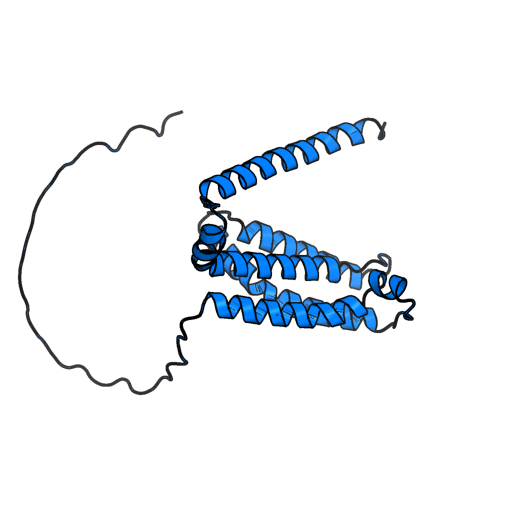53 169 VAL A CA 1
ATOM 1314 C C . VAL A 1 169 ? 1.844 12.434 -29.638 1.00 59.53 169 VAL A C 1
ATOM 1316 O O . VAL A 1 169 ? 1.565 13.351 -30.405 1.00 59.53 169 VAL A O 1
ATOM 1319 N N . TRP A 1 170 ? 2.358 12.659 -28.426 1.00 62.94 170 TRP A N 1
ATOM 1320 C CA . TRP A 1 170 ? 2.632 13.989 -27.860 1.00 62.94 170 TRP A CA 1
ATOM 1321 C C . TRP A 1 170 ? 4.108 14.418 -27.992 1.00 62.94 170 TRP A C 1
ATOM 1323 O O . TRP A 1 170 ? 4.526 15.397 -27.377 1.00 62.94 170 TRP A O 1
ATOM 1333 N N . GLY A 1 171 ? 4.914 13.688 -28.776 1.00 60.47 171 GLY A N 1
ATOM 1334 C CA . GLY A 1 171 ? 6.321 14.014 -29.049 1.00 60.47 171 GLY A CA 1
ATOM 1335 C C . GLY A 1 171 ? 7.286 13.804 -27.874 1.00 60.47 171 GLY A C 1
ATOM 1336 O O . GLY A 1 171 ? 8.470 14.114 -27.995 1.00 60.47 171 GLY A O 1
ATOM 1337 N N . PHE A 1 172 ? 6.815 13.261 -26.748 1.00 66.31 172 PHE A N 1
ATOM 1338 C CA . PHE A 1 172 ? 7.637 13.016 -25.565 1.00 66.31 172 PHE A CA 1
ATOM 1339 C C . PHE A 1 172 ? 8.100 11.556 -25.532 1.00 66.31 172 PHE A C 1
ATOM 1341 O O . PHE A 1 172 ? 7.341 10.648 -25.199 1.00 66.31 172 PHE A O 1
ATOM 1348 N N . PHE A 1 173 ? 9.374 11.317 -25.843 1.00 62.75 173 PHE A N 1
ATOM 1349 C CA . PHE A 1 173 ? 10.015 10.035 -25.556 1.00 62.75 173 PHE A CA 1
ATOM 1350 C C . PHE A 1 173 ? 10.396 10.004 -24.076 1.00 62.75 173 PHE A C 1
ATOM 1352 O O . PHE A 1 173 ? 11.400 10.592 -23.671 1.00 62.75 173 PHE A O 1
ATOM 1359 N N . LEU A 1 174 ? 9.603 9.308 -23.260 1.00 65.25 174 LEU A N 1
ATOM 1360 C CA . LEU A 1 174 ? 9.996 8.943 -21.898 1.00 65.25 174 LEU A CA 1
ATOM 1361 C C . LEU A 1 174 ? 11.059 7.851 -21.975 1.00 65.25 174 LEU A C 1
ATOM 1363 O O . LEU A 1 174 ? 10.801 6.658 -21.845 1.00 65.25 174 LEU A O 1
ATOM 1367 N N . ARG A 1 175 ? 12.269 8.309 -22.255 1.00 71.25 175 ARG A N 1
ATOM 1368 C CA . ARG A 1 175 ? 13.493 7.541 -22.164 1.00 71.25 175 ARG A CA 1
ATOM 1369 C C . ARG A 1 175 ? 13.626 7.007 -20.724 1.00 71.25 175 ARG A C 1
ATOM 1371 O O . ARG A 1 175 ? 13.583 7.829 -19.802 1.00 71.25 175 ARG A O 1
ATOM 1378 N N . PRO A 1 176 ? 13.724 5.681 -20.490 1.00 68.81 176 PRO A N 1
ATOM 1379 C CA . PRO A 1 176 ? 13.848 5.099 -19.145 1.00 68.81 176 PRO A CA 1
ATOM 1380 C C . PRO A 1 176 ? 15.007 5.701 -18.326 1.00 68.81 176 PRO A C 1
ATOM 1382 O O . PRO A 1 176 ? 14.959 5.732 -17.097 1.00 68.81 176 PRO A O 1
ATOM 1385 N N . GLU A 1 177 ? 15.993 6.288 -19.000 1.00 80.50 177 GLU A N 1
ATOM 1386 C CA . GLU A 1 177 ? 17.090 7.072 -18.438 1.00 80.50 177 GLU A CA 1
ATOM 1387 C C . GLU A 1 177 ? 16.606 8.282 -17.615 1.00 80.50 177 GLU A C 1
ATOM 1389 O O . GLU A 1 177 ? 17.160 8.570 -16.555 1.00 80.50 177 GLU A O 1
ATOM 1394 N N . ILE A 1 178 ? 15.548 8.973 -18.055 1.00 79.81 178 ILE A N 1
ATOM 1395 C CA . ILE A 1 178 ? 14.972 10.119 -17.331 1.00 79.81 178 ILE A CA 1
ATOM 1396 C C . ILE A 1 178 ? 14.293 9.636 -16.043 1.00 79.81 178 ILE A C 1
ATOM 1398 O O . ILE A 1 178 ? 14.426 10.274 -15.000 1.00 79.81 178 ILE A O 1
ATOM 1402 N N . GLY A 1 179 ? 13.616 8.484 -16.096 1.00 74.25 179 GLY A N 1
ATOM 1403 C CA . GLY A 1 179 ? 13.009 7.857 -14.920 1.00 74.25 179 GLY A CA 1
ATOM 1404 C C . GLY A 1 179 ? 14.051 7.502 -13.859 1.00 74.25 179 GLY A C 1
ATOM 1405 O O . GLY A 1 179 ? 13.875 7.835 -12.687 1.00 74.25 179 GLY A O 1
ATOM 1406 N N . ALA A 1 180 ? 15.176 6.916 -14.281 1.00 77.25 180 ALA A N 1
ATOM 1407 C CA . ALA A 1 180 ? 16.293 6.603 -13.392 1.00 77.25 180 ALA A CA 1
ATOM 1408 C C . ALA A 1 180 ? 16.916 7.865 -12.764 1.00 77.25 180 ALA A C 1
ATOM 1410 O O . ALA A 1 180 ? 17.198 7.883 -11.564 1.00 77.25 180 ALA A O 1
A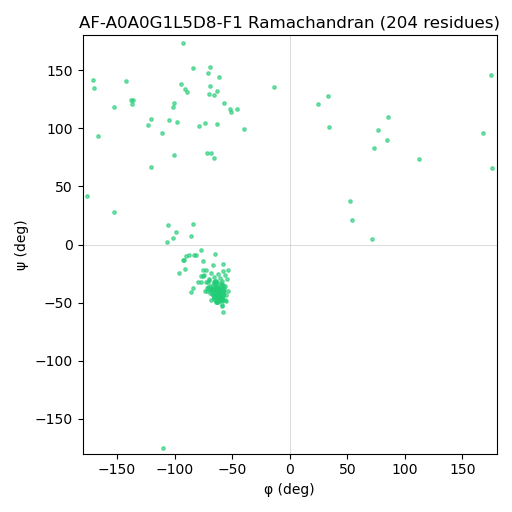TOM 1411 N N . LEU A 1 181 ? 17.079 8.941 -13.543 1.00 84.12 181 LEU A N 1
ATOM 1412 C CA . LEU A 1 181 ? 17.647 10.204 -13.059 1.00 84.12 181 LEU A CA 1
ATOM 1413 C C . LEU A 1 181 ? 16.733 10.862 -12.012 1.00 84.12 181 LEU A C 1
ATOM 1415 O O . LEU A 1 181 ? 17.191 11.227 -10.929 1.00 84.12 181 LEU A O 1
ATOM 1419 N N . VAL A 1 182 ? 15.428 10.950 -12.288 1.00 85.62 182 VAL A N 1
ATOM 1420 C CA . VAL A 1 182 ? 14.441 11.515 -11.351 1.00 85.62 182 VAL A CA 1
ATOM 1421 C C . VAL A 1 182 ? 14.342 10.678 -10.071 1.00 85.62 182 VAL A C 1
ATOM 1423 O O . VAL A 1 182 ? 14.296 11.238 -8.974 1.00 85.62 182 VAL A O 1
ATOM 1426 N N . MET A 1 183 ? 14.372 9.347 -10.182 1.00 84.75 183 MET A N 1
ATOM 1427 C CA . MET A 1 183 ? 14.370 8.445 -9.027 1.00 84.75 183 MET A CA 1
ATOM 1428 C C . MET A 1 183 ? 15.626 8.628 -8.162 1.00 84.75 183 MET A C 1
ATOM 1430 O O . MET A 1 183 ? 15.512 8.776 -6.945 1.00 84.75 183 MET A O 1
ATOM 1434 N N . SER A 1 184 ? 16.809 8.710 -8.780 1.00 86.31 184 SER A N 1
ATOM 1435 C CA . SER A 1 184 ? 18.064 8.967 -8.062 1.00 86.31 184 SER A CA 1
ATOM 1436 C C . SER A 1 184 ? 18.075 10.342 -7.389 1.00 86.31 184 SER A C 1
ATOM 1438 O O . SER A 1 184 ? 18.583 10.476 -6.275 1.00 86.31 184 SER A O 1
ATOM 1440 N N . LEU A 1 185 ? 17.511 11.366 -8.034 1.00 91.62 185 LEU A N 1
ATOM 1441 C CA . LEU A 1 185 ? 17.404 12.706 -7.457 1.00 91.62 185 LEU A CA 1
ATOM 1442 C C . LEU A 1 185 ? 16.476 12.710 -6.232 1.00 91.62 185 LEU A C 1
ATOM 1444 O O . LEU A 1 185 ? 16.772 13.363 -5.230 1.00 91.62 185 LEU A O 1
ATOM 1448 N N . SER A 1 186 ? 15.389 11.936 -6.280 1.00 88.81 186 SER A N 1
ATOM 1449 C CA . SER A 1 186 ? 14.457 11.785 -5.160 1.00 88.81 186 SER A CA 1
ATOM 1450 C C . SER A 1 186 ? 15.136 11.200 -3.918 1.00 88.81 186 SER A C 1
ATOM 1452 O O . SER A 1 186 ? 14.944 11.733 -2.825 1.00 88.81 186 SER A O 1
ATOM 1454 N N . THR A 1 187 ? 16.004 10.189 -4.062 1.00 87.50 187 THR A N 1
ATOM 1455 C CA . THR A 1 187 ? 16.771 9.631 -2.930 1.00 87.50 187 THR A CA 1
ATOM 1456 C C . THR A 1 187 ? 17.629 10.695 -2.245 1.00 87.50 187 THR A C 1
ATOM 1458 O O . THR A 1 187 ? 17.632 10.784 -1.018 1.00 87.50 187 THR A O 1
ATOM 1461 N N . VAL A 1 188 ? 18.309 11.546 -3.019 1.00 88.81 188 VAL A N 1
ATOM 1462 C CA . VAL A 1 188 ? 19.139 12.635 -2.477 1.00 88.81 188 VAL A CA 1
ATOM 1463 C C . VAL A 1 188 ? 18.287 13.636 -1.698 1.00 88.81 188 VAL A C 1
ATOM 1465 O O . VAL A 1 188 ? 18.647 14.009 -0.582 1.00 88.81 188 VAL A O 1
ATOM 1468 N N . ILE A 1 189 ? 17.136 14.034 -2.245 1.00 89.50 189 ILE A N 1
ATOM 1469 C CA . ILE A 1 189 ? 16.220 14.983 -1.595 1.00 89.50 189 ILE A CA 1
ATOM 1470 C C . ILE A 1 189 ? 15.634 14.391 -0.308 1.00 89.50 189 ILE A C 1
ATOM 1472 O O . ILE A 1 189 ? 15.598 15.071 0.717 1.00 89.50 189 ILE A O 1
ATOM 1476 N N . VAL A 1 190 ? 15.207 13.126 -0.329 1.00 85.62 190 VAL A N 1
ATOM 1477 C CA . VAL A 1 190 ? 14.656 12.435 0.848 1.00 85.62 190 VAL A CA 1
ATOM 1478 C C . VAL A 1 190 ? 15.698 12.341 1.961 1.00 85.62 190 VAL A C 1
ATOM 1480 O O . VAL A 1 190 ? 15.399 12.679 3.108 1.00 85.62 190 VAL A O 1
ATOM 1483 N N . VAL A 1 191 ? 16.932 11.951 1.632 1.00 88.00 191 VAL A N 1
ATOM 1484 C CA . VAL A 1 191 ? 18.031 11.885 2.606 1.00 88.00 191 VAL A CA 1
ATOM 1485 C C . VAL A 1 191 ? 18.368 13.278 3.140 1.00 88.00 191 VAL A C 1
ATOM 1487 O O . VAL A 1 191 ? 18.534 13.441 4.349 1.00 88.00 191 VAL A O 1
ATOM 1490 N N . ALA A 1 192 ? 18.406 14.297 2.280 1.00 90.00 192 ALA A N 1
ATOM 1491 C CA . ALA A 1 192 ? 18.643 15.675 2.701 1.00 90.00 192 ALA A CA 1
ATOM 1492 C C . ALA A 1 192 ? 17.550 16.179 3.659 1.00 90.00 192 ALA A C 1
ATOM 1494 O O . ALA A 1 192 ? 17.875 16.740 4.705 1.00 90.00 192 ALA A O 1
ATOM 1495 N N . ASN A 1 193 ? 16.271 15.933 3.352 1.00 86.88 193 ASN A N 1
ATOM 1496 C CA . ASN A 1 193 ? 15.148 16.320 4.208 1.00 86.88 193 ASN A CA 1
ATOM 1497 C C . ASN A 1 193 ? 15.202 15.602 5.568 1.00 86.88 193 ASN A C 1
ATOM 1499 O O . ASN A 1 193 ? 15.087 16.240 6.614 1.00 86.88 193 ASN A O 1
ATOM 1503 N N . ALA A 1 194 ? 15.468 14.293 5.571 1.00 86.00 194 ALA A N 1
ATOM 1504 C CA . ALA A 1 194 ? 15.597 13.504 6.795 1.00 86.00 194 ALA A CA 1
ATOM 1505 C C . ALA A 1 194 ? 16.767 13.974 7.683 1.00 86.00 194 ALA A C 1
ATOM 1507 O O . ALA A 1 194 ? 16.627 14.080 8.904 1.00 86.00 194 ALA A O 1
ATOM 1508 N N . VAL A 1 195 ? 17.920 14.298 7.086 1.00 85.94 195 VAL A N 1
ATOM 1509 C CA . VAL A 1 195 ? 19.092 14.808 7.819 1.00 85.94 195 VAL A CA 1
ATOM 1510 C C . VAL A 1 195 ? 18.869 16.237 8.313 1.00 85.94 195 VAL A C 1
ATOM 1512 O O . VAL A 1 195 ? 19.293 16.564 9.423 1.00 85.94 195 VAL A O 1
ATOM 1515 N N . SER A 1 196 ? 18.196 17.077 7.525 1.00 83.31 196 SER A N 1
ATOM 1516 C CA . SER A 1 196 ? 17.867 18.449 7.913 1.00 83.31 196 SER A CA 1
ATOM 1517 C C . SER A 1 196 ? 16.937 18.454 9.126 1.00 83.31 196 SER A C 1
ATOM 1519 O O . SER A 1 196 ? 17.285 19.047 10.141 1.00 83.31 196 SER A O 1
ATOM 1521 N N . LEU A 1 197 ? 15.851 17.669 9.106 1.00 78.00 197 LEU A N 1
ATOM 1522 C CA . LEU A 1 197 ? 14.921 17.525 10.237 1.00 78.00 197 LEU A CA 1
ATOM 1523 C C . LEU A 1 197 ? 15.608 17.079 11.537 1.00 78.00 197 LEU A C 1
ATOM 1525 O O . LEU A 1 197 ? 15.261 17.560 12.617 1.00 78.00 197 LEU A O 1
ATOM 1529 N N . ARG A 1 198 ? 16.635 16.223 11.448 1.00 76.56 198 ARG A N 1
ATOM 1530 C CA . ARG A 1 198 ? 17.429 15.821 12.618 1.00 76.56 198 ARG A CA 1
ATOM 1531 C C . ARG A 1 198 ? 18.190 16.989 13.254 1.00 76.56 198 ARG A C 1
ATOM 1533 O O . ARG A 1 198 ? 18.397 16.962 14.460 1.00 76.56 198 ARG A O 1
ATOM 1540 N N . ARG A 1 199 ? 18.623 17.992 12.484 1.00 69.81 199 ARG A N 1
ATOM 1541 C CA . ARG A 1 199 ? 19.378 19.139 13.021 1.00 69.81 199 ARG A CA 1
ATOM 1542 C C . ARG A 1 199 ? 18.484 20.151 13.738 1.00 69.81 199 ARG A C 1
ATOM 1544 O O . ARG A 1 199 ? 18.925 20.736 14.715 1.00 69.81 199 ARG A O 1
ATOM 1551 N N . ILE A 1 200 ? 17.239 20.314 13.294 1.00 68.69 200 ILE A N 1
ATOM 1552 C CA . ILE A 1 200 ? 16.312 21.338 13.810 1.00 68.69 200 ILE A CA 1
ATOM 1553 C C . ILE A 1 200 ? 15.683 20.901 15.146 1.00 68.69 200 ILE A C 1
ATOM 1555 O O . ILE A 1 200 ? 15.453 21.720 16.027 1.00 68.69 200 ILE A O 1
ATOM 1559 N N . ASN A 1 201 ? 15.461 19.595 15.341 1.00 65.31 201 ASN A N 1
ATOM 1560 C CA . ASN A 1 201 ? 14.882 19.059 16.582 1.00 65.31 201 ASN A CA 1
ATOM 1561 C C . ASN A 1 201 ? 15.880 18.996 17.762 1.00 65.31 201 ASN A C 1
ATOM 1563 O O . ASN A 1 201 ? 15.509 18.627 18.870 1.00 65.31 201 ASN A O 1
ATOM 1567 N N . LEU A 1 202 ? 17.156 19.329 17.534 1.00 59.22 202 LEU A N 1
ATOM 1568 C CA . LEU A 1 202 ? 18.194 19.324 18.571 1.00 59.22 202 LEU A CA 1
ATOM 1569 C C . LEU A 1 202 ? 18.351 20.681 19.280 1.00 59.22 202 LEU A C 1
ATOM 1571 O O . LEU A 1 202 ? 18.972 20.716 20.335 1.00 59.22 202 LEU A O 1
ATOM 1575 N N . GLU A 1 203 ? 17.773 21.771 18.757 1.00 61.75 203 GLU A N 1
ATOM 1576 C CA . GLU A 1 203 ? 17.857 23.110 19.379 1.00 61.75 203 GLU A CA 1
ATOM 1577 C C . GLU A 1 203 ? 16.691 23.444 20.325 1.00 61.75 203 GLU A C 1
ATOM 1579 O O . GLU A 1 203 ? 16.789 24.382 21.107 1.00 61.75 203 GLU A O 1
ATOM 1584 N N . HIS A 1 204 ? 15.600 22.671 20.299 1.00 60.50 204 HIS A N 1
ATOM 1585 C CA . HIS A 1 204 ? 14.444 22.860 21.193 1.00 60.50 204 HIS A CA 1
ATOM 1586 C C . HIS A 1 204 ? 14.326 21.801 22.302 1.00 60.50 204 HIS A C 1
ATOM 1588 O O . HIS A 1 204 ? 13.376 21.834 23.079 1.00 60.50 204 HIS A O 1
ATOM 1594 N N . ALA A 1 205 ? 15.277 20.866 22.381 1.00 59.31 205 ALA A N 1
ATOM 1595 C CA . ALA A 1 205 ? 15.297 19.781 23.364 1.00 59.31 205 ALA A CA 1
ATOM 1596 C C . ALA A 1 205 ? 16.344 19.976 24.486 1.00 59.31 205 ALA A C 1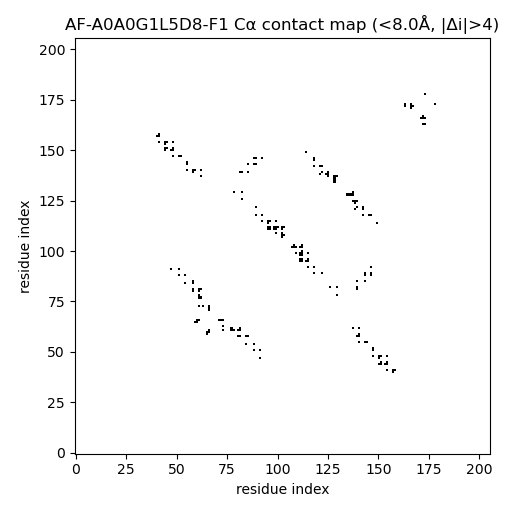
ATOM 1598 O O . ALA A 1 205 ? 16.682 19.006 25.167 1.00 59.31 205 ALA A O 1
ATOM 1599 N N . VAL A 1 206 ? 16.857 21.200 24.671 1.00 50.28 206 VAL A N 1
ATOM 1600 C CA . VAL A 1 206 ? 17.795 21.585 25.746 1.00 50.28 206 VAL A CA 1
ATOM 1601 C C . VAL A 1 206 ? 17.221 22.740 26.553 1.00 50.28 206 VAL A C 1
ATOM 1603 O O . VAL A 1 206 ? 16.701 23.684 25.920 1.00 50.28 206 VAL A O 1
#